Protein AF-A0A165LJZ3-F1 (afdb_monomer)

pLDDT: mean 73.27, std 17.87, range [35.22, 97.38]

Secondary structure (DSSP, 8-state):
------HHHHHHHHHHHHHHHHHHHHHHHHHHHHS-HHHHHHTHHHHHHHHHHHHHHHHHHHHHHHHHHHHHHHHHHHHHHHHHHHHHHHHHS--HHHHHHHHHHHTTT-HHHHHH-HHHHHHHHHHTTTTTTT---HHHHHHHHHS-HHHHHHHHHHHHHHHHHHHHHHHHHHHHHHHHHHHHHHHTTHHHH---TT--S---HHHHHHHHHHHHHHHHHHHHHHHHHGGGS-SS------HHHHHHHHHH-SPPGGGG--------------

Structure (mmCIF, N/CA/C/O backbone):
data_AF-A0A165LJZ3-F1
#
_entry.id   AF-A0A165LJZ3-F1
#
loop_
_atom_site.group_PDB
_atom_site.id
_atom_site.type_symbol
_atom_site.label_atom_id
_atom_site.label_alt_id
_atom_site.label_comp_id
_atom_site.label_asym_id
_atom_site.label_entity_id
_atom_site.label_seq_id
_atom_site.pdbx_PDB_ins_code
_atom_site.Cartn_x
_atom_site.Cartn_y
_atom_site.Cartn_z
_atom_site.occupancy
_atom_site.B_iso_or_equiv
_atom_site.auth_seq_id
_atom_site.auth_comp_id
_atom_site.auth_asym_id
_atom_site.auth_atom_id
_atom_site.pdbx_PDB_model_num
ATOM 1 N N . MET A 1 1 ? -6.919 -24.201 -13.458 1.00 36.19 1 MET A N 1
ATOM 2 C CA . MET A 1 1 ? -6.610 -23.280 -12.343 1.00 36.19 1 MET A CA 1
ATOM 3 C C . MET A 1 1 ? -5.266 -22.639 -12.636 1.00 36.19 1 MET A C 1
ATOM 5 O O . MET A 1 1 ? -4.329 -23.409 -12.789 1.00 36.19 1 MET A O 1
ATOM 9 N N . PRO A 1 2 ? -5.147 -21.312 -12.815 1.00 46.00 2 PRO A N 1
ATOM 10 C CA . PRO A 1 2 ? -3.872 -20.714 -13.187 1.00 46.00 2 PRO A CA 1
ATOM 11 C C . PRO A 1 2 ? -3.095 -20.252 -11.946 1.00 46.00 2 PRO A C 1
ATOM 13 O O . PRO A 1 2 ? -3.488 -19.310 -11.265 1.00 46.00 2 PRO A O 1
ATOM 16 N N . ASP A 1 3 ? -2.021 -20.991 -11.680 1.00 42.66 3 ASP A N 1
ATOM 17 C CA . ASP A 1 3 ? -0.740 -20.667 -11.044 1.00 42.66 3 ASP A CA 1
ATOM 18 C C . ASP A 1 3 ? -0.685 -19.557 -9.981 1.00 42.66 3 ASP A C 1
ATOM 20 O O . ASP A 1 3 ? -0.666 -18.361 -10.271 1.00 42.66 3 ASP A O 1
ATOM 24 N N . GLY A 1 4 ? -0.490 -19.988 -8.730 1.00 43.09 4 GLY A N 1
ATOM 25 C CA . GLY A 1 4 ? -0.249 -19.176 -7.533 1.00 43.09 4 GLY A CA 1
ATOM 26 C C . GLY A 1 4 ? 1.084 -18.418 -7.494 1.00 43.09 4 GLY A C 1
ATOM 27 O O . GLY A 1 4 ? 1.709 -18.337 -6.437 1.00 43.09 4 GLY A O 1
ATOM 28 N N . ARG A 1 5 ? 1.527 -17.818 -8.606 1.00 50.66 5 ARG A N 1
ATOM 29 C CA . ARG A 1 5 ? 2.537 -16.753 -8.544 1.00 50.66 5 ARG A CA 1
ATOM 30 C C . ARG A 1 5 ? 1.856 -15.541 -7.926 1.00 50.66 5 ARG A C 1
ATOM 32 O O . ARG A 1 5 ? 0.835 -15.078 -8.437 1.00 50.66 5 ARG A O 1
ATOM 39 N N . SER A 1 6 ? 2.368 -15.072 -6.790 1.00 58.34 6 SER A N 1
ATOM 40 C CA . SER A 1 6 ? 1.755 -13.964 -6.061 1.00 58.34 6 SER A CA 1
ATOM 41 C C . SER A 1 6 ? 1.510 -12.780 -7.009 1.00 58.34 6 SER A C 1
ATOM 43 O O . SER A 1 6 ? 2.300 -12.496 -7.909 1.00 58.34 6 SER A O 1
ATOM 45 N N . ILE A 1 7 ? 0.382 -12.091 -6.833 1.00 60.28 7 ILE A N 1
ATOM 46 C CA . ILE A 1 7 ? 0.029 -10.885 -7.604 1.00 60.28 7 ILE A CA 1
ATOM 47 C C . ILE A 1 7 ? 1.142 -9.822 -7.505 1.00 60.28 7 ILE A C 1
ATOM 49 O O . ILE A 1 7 ? 1.362 -9.068 -8.449 1.00 60.28 7 ILE A O 1
ATOM 53 N N . GLU A 1 8 ? 1.895 -9.824 -6.405 1.00 58.62 8 GLU A N 1
ATOM 54 C CA . GLU A 1 8 ? 3.103 -9.017 -6.209 1.00 58.62 8 GLU A CA 1
ATOM 55 C C . GLU A 1 8 ? 4.202 -9.364 -7.228 1.00 58.62 8 GLU A C 1
ATOM 57 O O . GLU A 1 8 ? 4.776 -8.471 -7.849 1.00 58.62 8 GLU A O 1
ATOM 62 N N . GLY A 1 9 ? 4.376 -10.651 -7.535 1.00 74.00 9 GLY A N 1
ATOM 63 C CA . GLY A 1 9 ? 5.249 -11.120 -8.607 1.00 74.00 9 GLY A CA 1
ATOM 64 C C . GLY A 1 9 ? 4.804 -10.692 -10.009 1.00 74.00 9 GLY A C 1
ATOM 65 O O . GLY A 1 9 ? 5.656 -10.524 -10.878 1.00 74.00 9 GLY A O 1
ATOM 66 N N . ARG A 1 10 ? 3.505 -10.459 -10.263 1.00 78.62 10 ARG A N 1
ATOM 67 C CA . ARG A 1 10 ? 3.029 -10.005 -11.588 1.00 78.62 10 ARG A CA 1
ATOM 68 C C . ARG A 1 10 ? 3.458 -8.574 -11.892 1.00 78.62 10 ARG A C 1
ATOM 70 O O . ARG A 1 10 ? 3.940 -8.329 -12.993 1.00 78.62 10 ARG A O 1
ATOM 77 N N . LEU A 1 11 ? 3.318 -7.653 -10.936 1.00 84.12 11 LEU A N 1
ATOM 78 C CA . LEU A 1 11 ? 3.779 -6.273 -11.121 1.00 84.12 11 LEU A CA 1
ATOM 79 C C . LEU A 1 11 ? 5.302 -6.231 -11.283 1.00 84.12 11 LEU A C 1
ATOM 81 O O . LEU A 1 11 ? 5.788 -5.598 -12.217 1.00 84.12 11 LEU A O 1
ATOM 85 N N . GLN A 1 12 ? 6.031 -6.969 -10.440 1.00 83.88 12 GLN A N 1
ATOM 86 C CA . GLN A 1 12 ? 7.486 -7.065 -10.539 1.00 83.88 12 GLN A CA 1
ATOM 87 C C . GLN A 1 12 ? 7.926 -7.612 -11.906 1.00 83.88 12 GLN A C 1
ATOM 89 O O . GLN A 1 12 ? 8.759 -7.014 -12.577 1.00 83.88 12 GLN A O 1
ATOM 94 N N . THR A 1 13 ? 7.272 -8.673 -12.390 1.00 89.00 13 THR A N 1
ATOM 95 C CA . THR A 1 13 ? 7.548 -9.250 -13.716 1.00 89.00 13 THR A CA 1
ATOM 96 C C . THR A 1 13 ? 7.333 -8.234 -14.842 1.00 89.00 13 THR A C 1
ATOM 98 O O . THR A 1 13 ? 8.090 -8.213 -1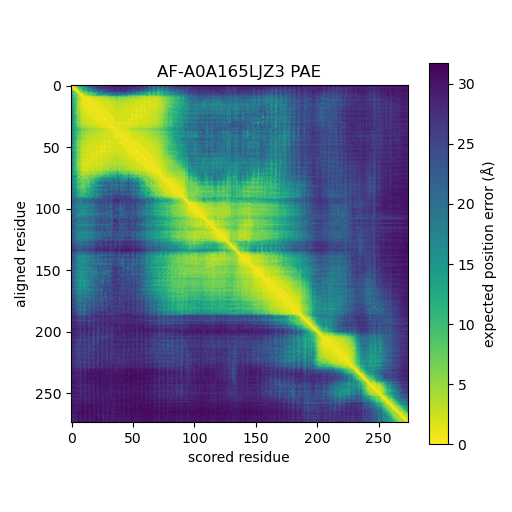5.814 1.00 89.00 13 THR A O 1
ATOM 101 N N . VAL A 1 14 ? 6.295 -7.395 -14.756 1.00 89.50 14 VAL A N 1
ATOM 102 C CA . VAL A 1 14 ? 6.047 -6.353 -15.764 1.00 89.50 14 VAL A CA 1
ATOM 103 C C . VAL A 1 14 ? 7.116 -5.261 -15.693 1.00 89.50 14 VAL A C 1
ATOM 105 O O . VAL A 1 14 ? 7.623 -4.861 -16.740 1.00 89.50 14 VAL A O 1
ATOM 108 N N . LEU A 1 15 ? 7.514 -4.830 -14.493 1.00 87.38 15 LEU A N 1
ATOM 109 C CA . LEU A 1 15 ? 8.589 -3.850 -14.305 1.00 87.38 15 LEU A CA 1
ATOM 110 C C . LEU A 1 15 ? 9.930 -4.354 -14.858 1.00 87.38 15 LEU A C 1
ATOM 112 O O . LEU A 1 15 ? 10.594 -3.623 -15.592 1.00 87.38 15 LEU A O 1
ATOM 116 N N . ASP A 1 16 ? 10.280 -5.619 -14.623 1.00 89.25 16 ASP A N 1
ATOM 117 C CA . ASP A 1 16 ? 11.494 -6.226 -15.181 1.00 89.25 16 ASP A CA 1
ATOM 118 C C . ASP A 1 16 ? 11.455 -6.258 -16.718 1.00 89.25 16 ASP A C 1
ATOM 120 O O . ASP A 1 16 ? 12.454 -5.999 -17.396 1.00 89.25 16 ASP A O 1
ATOM 124 N N . ARG A 1 17 ? 10.285 -6.546 -17.305 1.00 92.31 17 ARG A N 1
ATOM 125 C CA . ARG A 1 17 ? 10.097 -6.512 -18.766 1.00 92.31 17 ARG A CA 1
ATOM 126 C C . ARG A 1 17 ? 10.220 -5.094 -19.328 1.00 92.31 17 ARG A C 1
ATOM 128 O O . ARG A 1 17 ? 10.756 -4.948 -20.428 1.00 92.31 17 ARG A O 1
ATOM 135 N N . VAL A 1 18 ? 9.759 -4.077 -18.594 1.00 91.06 18 VAL A N 1
ATOM 136 C CA . VAL A 1 18 ? 9.951 -2.658 -18.937 1.00 91.06 18 VAL A CA 1
ATOM 137 C C . VAL A 1 18 ? 11.428 -2.297 -18.911 1.00 91.06 18 VAL A C 1
ATOM 139 O O . VAL A 1 18 ? 11.922 -1.770 -19.905 1.00 91.06 18 VAL A O 1
ATOM 142 N N . ALA A 1 19 ? 12.143 -2.638 -17.838 1.00 91.25 19 ALA A N 1
ATOM 143 C CA . ALA A 1 19 ? 13.571 -2.359 -17.712 1.00 91.25 19 ALA A CA 1
ATOM 144 C C . ALA A 1 19 ? 14.366 -2.946 -18.890 1.00 91.25 19 ALA A C 1
ATOM 146 O O . ALA A 1 19 ? 15.120 -2.230 -19.547 1.00 91.25 19 ALA A O 1
ATOM 147 N N . ARG A 1 20 ? 14.110 -4.214 -19.241 1.00 93.12 20 ARG A N 1
ATOM 148 C CA . ARG A 1 20 ? 14.740 -4.860 -20.406 1.00 93.12 20 ARG A CA 1
ATOM 149 C C . ARG A 1 20 ? 14.389 -4.179 -21.728 1.00 93.12 20 ARG A C 1
ATOM 151 O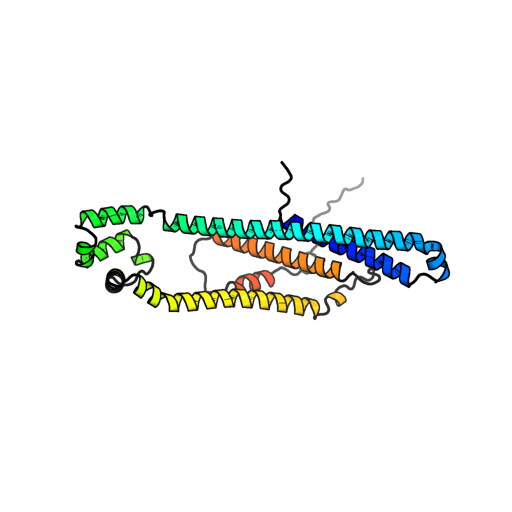 O . ARG A 1 20 ? 15.248 -4.038 -22.586 1.00 93.12 20 ARG A O 1
ATOM 158 N N . ALA A 1 21 ? 13.140 -3.753 -21.916 1.00 91.44 21 ALA A N 1
ATOM 159 C CA . ALA A 1 21 ? 12.740 -3.062 -23.143 1.00 91.44 21 ALA A CA 1
ATOM 160 C C . ALA A 1 21 ? 13.407 -1.681 -23.280 1.00 91.44 21 ALA A C 1
ATOM 162 O O . ALA A 1 21 ? 13.767 -1.287 -24.390 1.00 91.44 21 ALA A O 1
ATOM 163 N N . VAL A 1 22 ? 13.597 -0.962 -22.166 1.00 92.56 22 VAL A N 1
ATOM 164 C CA . VAL A 1 22 ? 14.359 0.297 -22.129 1.00 92.56 22 VAL A CA 1
ATOM 165 C C . VAL A 1 22 ? 15.812 0.058 -22.514 1.00 92.56 22 VAL A C 1
ATOM 167 O O . VAL A 1 22 ? 16.324 0.784 -23.364 1.00 92.56 22 VAL A O 1
ATOM 170 N N . ASP A 1 23 ? 16.445 -0.972 -21.957 1.00 92.69 23 ASP A N 1
ATOM 171 C CA . ASP A 1 23 ? 17.835 -1.308 -22.269 1.00 92.69 23 ASP A CA 1
ATOM 172 C C . ASP A 1 23 ? 18.013 -1.726 -23.743 1.00 92.69 23 ASP A C 1
ATOM 174 O O . ASP A 1 23 ? 18.835 -1.160 -24.467 1.00 92.69 23 ASP A O 1
ATOM 178 N N . ASP A 1 24 ? 17.140 -2.604 -24.252 1.00 92.38 24 ASP A N 1
ATOM 179 C CA . ASP A 1 24 ? 17.116 -3.021 -25.662 1.00 92.38 24 ASP A CA 1
ATOM 180 C C . ASP A 1 24 ? 16.963 -1.819 -26.621 1.00 92.38 24 ASP A C 1
ATOM 182 O O . ASP A 1 24 ? 17.613 -1.736 -27.678 1.00 92.38 24 ASP A O 1
ATOM 186 N N . CYS A 1 25 ? 16.084 -0.876 -26.268 1.00 93.69 25 CYS A N 1
ATOM 187 C CA . CYS A 1 25 ? 15.859 0.348 -27.030 1.00 93.69 25 CYS A CA 1
ATOM 188 C C . CYS A 1 25 ? 17.070 1.286 -26.948 1.00 93.69 25 CYS A C 1
ATOM 190 O O . CYS A 1 25 ? 17.504 1.815 -27.975 1.00 93.69 25 CYS A O 1
ATOM 192 N N . GLY A 1 26 ? 17.648 1.459 -25.757 1.00 88.69 26 GLY A N 1
ATOM 193 C CA . GLY A 1 26 ? 18.845 2.263 -25.520 1.00 88.69 26 GLY A CA 1
ATOM 194 C C . GLY A 1 26 ? 20.044 1.757 -26.319 1.00 88.69 26 GLY A C 1
ATOM 195 O O . GLY A 1 26 ? 20.697 2.539 -27.013 1.00 88.69 26 GLY A O 1
ATOM 196 N N . ASN A 1 27 ? 20.274 0.443 -26.328 1.00 94.75 27 ASN A N 1
ATOM 197 C CA . ASN A 1 27 ? 21.309 -0.191 -27.142 1.00 94.75 27 ASN A CA 1
ATOM 198 C C . ASN A 1 27 ? 21.080 0.053 -28.646 1.00 94.75 27 ASN A C 1
ATOM 200 O O . ASN A 1 27 ? 21.997 0.450 -29.371 1.00 94.75 27 ASN A O 1
ATOM 204 N N . SER A 1 28 ? 19.835 -0.098 -29.112 1.00 93.19 28 SER A N 1
ATOM 205 C CA . SER A 1 28 ? 19.469 0.169 -30.512 1.00 93.19 28 SER A CA 1
ATOM 206 C C . SER A 1 28 ? 19.722 1.633 -30.896 1.00 93.19 28 SER A C 1
ATOM 208 O O . SER A 1 28 ? 20.2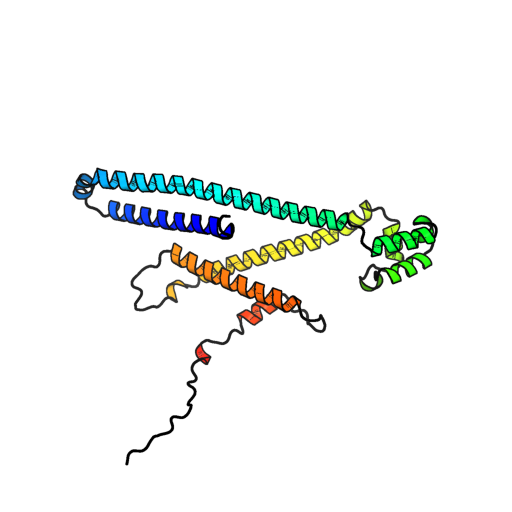96 1.906 -31.952 1.00 93.19 28 SER A O 1
ATOM 210 N N . LEU A 1 29 ? 19.369 2.577 -30.017 1.00 91.94 29 LEU A N 1
ATOM 211 C CA . LEU A 1 29 ? 19.579 4.010 -30.222 1.00 91.94 29 LEU A CA 1
ATOM 212 C C . LEU A 1 29 ? 21.067 4.382 -30.217 1.00 91.94 29 LEU A C 1
ATOM 214 O O . LEU A 1 29 ? 21.515 5.135 -31.083 1.00 91.94 29 LEU A O 1
ATOM 218 N N . ASN A 1 30 ? 21.846 3.831 -29.284 1.00 90.56 30 ASN A N 1
ATOM 219 C CA . ASN A 1 30 ? 23.290 4.038 -29.216 1.00 90.56 30 ASN A CA 1
ATOM 220 C C . ASN A 1 30 ? 23.979 3.511 -30.483 1.00 90.56 30 ASN A C 1
ATOM 222 O O . ASN A 1 30 ? 24.787 4.212 -31.100 1.00 90.56 30 ASN A O 1
ATOM 226 N N . LYS A 1 31 ? 23.608 2.303 -30.934 1.00 96.31 31 LYS A N 1
ATOM 227 C CA . LYS A 1 31 ? 24.138 1.736 -32.176 1.00 96.31 31 LYS A CA 1
ATOM 228 C C . LYS A 1 31 ? 23.757 2.583 -33.384 1.00 96.31 31 LYS A C 1
ATOM 230 O O . LYS A 1 31 ? 24.631 2.863 -34.206 1.00 96.31 31 LYS A O 1
ATOM 235 N N . TYR A 1 32 ? 22.501 3.018 -33.483 1.00 93.44 32 TYR A N 1
ATOM 236 C CA . TYR A 1 32 ? 22.069 3.925 -34.540 1.00 93.44 32 TYR A CA 1
ATOM 237 C C . TYR A 1 32 ? 22.914 5.198 -34.515 1.00 93.44 32 TYR A C 1
ATOM 239 O O . TYR A 1 32 ? 23.569 5.501 -35.505 1.00 93.44 32 TYR A O 1
ATOM 247 N N . ARG A 1 33 ? 23.016 5.898 -33.378 1.00 92.56 33 ARG A N 1
ATOM 248 C CA . ARG A 1 33 ? 23.770 7.156 -33.247 1.00 92.56 33 ARG A CA 1
ATOM 249 C C . ARG A 1 33 ? 25.213 7.029 -33.743 1.00 92.56 33 ARG A C 1
ATOM 251 O O . ARG A 1 33 ? 25.620 7.846 -34.569 1.00 92.56 33 ARG A O 1
ATOM 258 N N . ASN A 1 34 ? 25.914 5.972 -33.336 1.00 92.62 34 ASN A N 1
ATOM 259 C CA . ASN A 1 34 ? 27.326 5.736 -33.660 1.00 92.62 34 ASN A CA 1
ATOM 260 C C . ASN A 1 34 ? 27.568 5.140 -35.062 1.00 92.62 34 ASN A C 1
ATOM 262 O O . ASN A 1 34 ? 28.712 4.943 -35.461 1.00 92.62 34 ASN A O 1
ATOM 266 N N . THR A 1 35 ? 26.515 4.837 -35.826 1.00 93.50 35 THR A N 1
ATOM 267 C CA . THR A 1 35 ? 26.642 4.316 -37.196 1.00 93.50 35 THR A CA 1
ATOM 268 C C . THR A 1 35 ? 26.854 5.458 -38.203 1.00 93.50 35 THR A C 1
ATOM 270 O O . THR A 1 35 ? 26.207 6.505 -38.120 1.00 93.50 35 THR A O 1
ATOM 273 N N . GLY A 1 36 ? 27.755 5.266 -39.173 1.00 93.94 36 GLY A N 1
ATOM 274 C CA . GLY A 1 36 ? 28.033 6.249 -40.228 1.00 93.94 36 GLY A CA 1
ATOM 275 C C . GLY A 1 36 ? 26.827 6.519 -41.139 1.00 93.94 36 GLY A C 1
ATOM 276 O O . GLY A 1 36 ? 25.981 5.648 -41.337 1.00 93.94 36 GLY A O 1
ATOM 277 N N . GLY A 1 37 ? 26.752 7.726 -41.711 1.00 94.75 37 GLY A N 1
ATOM 278 C CA . GLY A 1 37 ? 25.584 8.202 -42.471 1.00 94.75 37 GLY A CA 1
ATOM 279 C C . GLY A 1 37 ? 25.177 7.311 -43.650 1.00 94.75 37 GLY A C 1
ATOM 280 O O . GLY A 1 37 ? 24.002 6.992 -43.791 1.00 94.75 37 GLY A O 1
ATOM 281 N N . LEU A 1 38 ? 26.139 6.829 -44.445 1.00 93.94 38 LEU A N 1
ATOM 282 C CA . LEU A 1 38 ? 25.854 5.934 -45.575 1.00 93.94 38 LEU A CA 1
ATOM 283 C C . LEU A 1 38 ? 25.256 4.596 -45.119 1.00 93.94 38 LEU A C 1
ATOM 285 O O . LEU A 1 38 ? 24.294 4.115 -45.707 1.00 93.94 38 LEU A O 1
ATOM 289 N N . VAL A 1 39 ? 25.771 4.020 -44.029 1.00 94.62 39 VAL A N 1
ATOM 290 C CA . VAL A 1 39 ? 25.244 2.762 -43.476 1.00 94.62 39 VAL A CA 1
ATOM 291 C C . VAL A 1 39 ? 23.836 2.962 -42.910 1.00 94.62 39 VAL A C 1
ATOM 293 O O . VAL A 1 39 ? 22.990 2.089 -43.076 1.00 94.62 39 VAL A O 1
ATOM 296 N N . LYS A 1 40 ? 23.556 4.115 -42.284 1.00 95.81 40 LYS A N 1
ATOM 297 C CA . LYS A 1 40 ? 22.194 4.481 -41.859 1.00 95.81 40 LYS A CA 1
ATOM 298 C C . LYS A 1 40 ? 21.238 4.580 -43.043 1.00 95.81 40 LYS A C 1
ATOM 300 O O . LYS A 1 40 ? 20.131 4.074 -42.941 1.00 95.81 40 LYS A O 1
ATOM 305 N N . PHE A 1 41 ? 21.670 5.203 -44.140 1.00 95.69 41 PHE A N 1
ATOM 306 C CA . PHE A 1 41 ? 20.857 5.359 -45.344 1.00 95.69 41 PHE A CA 1
ATOM 307 C C . PHE A 1 41 ? 20.510 4.008 -45.975 1.00 95.69 41 PHE A C 1
ATOM 309 O O . PHE A 1 41 ? 19.339 3.730 -46.202 1.00 95.69 41 PHE A O 1
ATOM 316 N N . PHE A 1 42 ? 21.502 3.136 -46.183 1.00 97.38 42 PHE A N 1
ATOM 317 C CA . PHE A 1 42 ? 21.257 1.811 -46.764 1.00 97.38 42 PHE A CA 1
ATOM 318 C C . PHE A 1 42 ? 20.434 0.887 -45.858 1.00 97.38 42 PHE A C 1
ATOM 320 O O . PHE A 1 42 ? 19.771 -0.011 -46.363 1.00 97.38 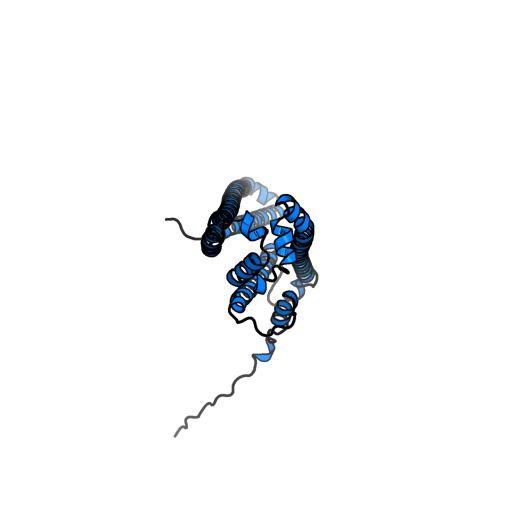42 PHE A O 1
ATOM 327 N N . LYS A 1 43 ? 20.468 1.097 -44.536 1.00 96.19 43 LYS A N 1
ATOM 328 C CA . LYS A 1 43 ? 19.701 0.319 -43.548 1.00 96.19 43 LYS A CA 1
ATOM 329 C C . LYS A 1 43 ? 18.503 1.074 -42.973 1.00 96.19 43 LYS A C 1
ATOM 331 O O . LYS A 1 43 ? 18.052 0.751 -41.879 1.00 96.19 43 LYS A O 1
ATOM 336 N N . SER A 1 44 ? 18.016 2.111 -43.650 1.00 92.94 44 SER A N 1
ATOM 337 C CA . SER A 1 44 ? 16.964 2.981 -43.111 1.00 92.94 44 SER A CA 1
ATOM 338 C C . SER A 1 44 ? 15.687 2.205 -42.776 1.00 92.94 44 SER A C 1
ATOM 340 O O . SER A 1 44 ? 15.159 2.387 -41.682 1.00 92.94 44 SER A O 1
ATOM 342 N N . GLY A 1 45 ? 15.271 1.280 -43.649 1.00 94.38 45 GLY A N 1
ATOM 343 C CA . GLY A 1 45 ? 14.132 0.387 -43.408 1.00 94.38 45 GLY A CA 1
ATOM 344 C C . GLY A 1 45 ? 14.325 -0.511 -42.182 1.00 94.38 45 GLY A C 1
ATOM 345 O O . GLY A 1 45 ? 13.469 -0.536 -41.304 1.00 94.38 45 GLY A O 1
ATOM 346 N N . ASP A 1 46 ? 15.493 -1.152 -42.042 1.00 95.56 46 ASP A N 1
ATOM 347 C CA . ASP A 1 46 ? 15.801 -1.988 -40.868 1.00 95.56 46 ASP A CA 1
ATOM 348 C C . ASP A 1 46 ? 15.712 -1.188 -39.554 1.00 95.56 46 ASP A C 1
ATOM 350 O O . ASP A 1 46 ? 15.266 -1.698 -38.522 1.00 95.56 46 ASP A O 1
ATOM 354 N N . TRP A 1 47 ? 16.164 0.072 -39.569 1.00 95.50 47 TRP A N 1
ATOM 355 C CA . TRP A 1 47 ? 16.091 0.957 -38.406 1.00 95.50 47 TRP A CA 1
ATOM 356 C C . TRP A 1 47 ? 14.659 1.390 -38.098 1.00 95.50 47 TRP A C 1
ATOM 358 O O . TRP A 1 47 ? 14.272 1.385 -36.927 1.00 95.50 47 TRP A O 1
ATOM 368 N N . GLU A 1 48 ? 13.879 1.738 -39.122 1.00 94.06 48 GLU A N 1
ATOM 369 C CA . GLU A 1 48 ? 12.460 2.076 -38.992 1.00 94.06 48 GLU A CA 1
ATOM 370 C C . GLU A 1 48 ? 11.672 0.916 -38.375 1.00 94.06 48 GLU A C 1
ATOM 372 O O . GLU A 1 48 ? 10.976 1.109 -37.372 1.00 94.06 48 GLU A O 1
ATOM 377 N N . ASP A 1 49 ? 11.862 -0.301 -38.885 1.00 96.75 49 ASP A N 1
ATOM 378 C CA . ASP A 1 49 ? 11.240 -1.511 -38.347 1.00 96.75 49 ASP A CA 1
ATOM 379 C C . ASP A 1 49 ? 11.649 -1.748 -36.891 1.00 96.75 49 ASP A C 1
ATOM 381 O O . ASP A 1 49 ? 10.812 -2.059 -36.034 1.00 96.75 49 ASP A O 1
ATOM 385 N N . LYS A 1 50 ? 12.934 -1.550 -36.567 1.00 96.75 50 LYS A N 1
ATOM 386 C CA . LYS A 1 50 ? 13.440 -1.749 -35.206 1.00 96.75 50 LYS A CA 1
ATOM 387 C C . LYS A 1 50 ? 12.828 -0.761 -34.214 1.00 96.75 50 LYS A C 1
ATOM 389 O O . LYS A 1 50 ? 12.391 -1.179 -33.139 1.00 96.75 50 LYS A O 1
ATOM 394 N N . PHE A 1 51 ? 12.777 0.528 -34.550 1.00 94.25 51 PHE A N 1
ATOM 395 C CA . PHE A 1 51 ? 12.197 1.547 -33.671 1.00 94.25 51 PHE A CA 1
ATOM 396 C C . PHE A 1 51 ? 10.675 1.433 -33.576 1.00 94.25 51 PHE A C 1
ATOM 398 O O . PHE A 1 51 ? 10.126 1.563 -32.480 1.00 94.25 51 PHE A O 1
ATOM 405 N N . THR A 1 52 ? 9.999 1.086 -34.671 1.00 96.06 52 THR A N 1
ATOM 406 C CA . THR A 1 52 ? 8.564 0.773 -34.662 1.00 96.06 52 THR A CA 1
ATOM 407 C C . THR A 1 52 ? 8.272 -0.435 -33.768 1.00 96.06 52 THR A C 1
ATOM 409 O O . THR A 1 52 ? 7.304 -0.429 -33.004 1.00 96.06 52 THR A O 1
ATOM 412 N N . GLY A 1 53 ? 9.135 -1.455 -33.795 1.00 94.75 53 GLY A N 1
ATOM 413 C CA . GLY A 1 53 ? 9.066 -2.604 -32.894 1.00 94.75 53 GLY A CA 1
ATOM 414 C C . GLY A 1 53 ? 9.203 -2.215 -31.419 1.00 94.75 53 GLY A C 1
ATOM 415 O O . GLY A 1 53 ? 8.409 -2.666 -30.591 1.00 94.75 53 GLY A O 1
ATOM 416 N N . HIS A 1 54 ? 10.156 -1.336 -31.088 1.00 94.56 54 HIS A N 1
ATOM 417 C CA . HIS A 1 54 ? 10.305 -0.800 -29.728 1.00 94.56 54 HIS A CA 1
ATOM 418 C C . HIS A 1 54 ? 9.074 -0.006 -29.284 1.00 94.56 54 HIS A C 1
ATOM 420 O O . HIS A 1 54 ? 8.574 -0.237 -28.185 1.00 94.56 54 HIS A O 1
ATOM 426 N N . ALA A 1 55 ? 8.530 0.863 -30.142 1.00 93.81 55 ALA A N 1
ATOM 427 C CA . ALA A 1 55 ? 7.325 1.638 -29.842 1.00 93.81 55 ALA A CA 1
ATOM 428 C C . ALA A 1 55 ? 6.120 0.733 -29.529 1.00 93.81 55 ALA A C 1
ATOM 430 O O . ALA A 1 55 ? 5.507 0.864 -28.468 1.00 93.81 55 ALA A O 1
ATOM 431 N N . LYS A 1 56 ? 5.847 -0.261 -30.388 1.00 95.56 56 LYS A N 1
ATOM 432 C CA . LYS A 1 56 ? 4.779 -1.254 -30.164 1.00 95.56 56 LYS A CA 1
ATOM 433 C C . LYS A 1 56 ? 4.984 -2.036 -28.865 1.00 95.56 56 LYS A C 1
ATOM 435 O O . LYS A 1 56 ? 4.028 -2.279 -28.129 1.00 95.56 56 LYS A O 1
ATOM 440 N N . ARG A 1 57 ? 6.229 -2.417 -28.556 1.00 94.75 57 ARG A N 1
ATOM 441 C CA . ARG A 1 57 ? 6.566 -3.131 -27.316 1.00 94.75 57 ARG A CA 1
ATOM 442 C C . ARG A 1 57 ? 6.304 -2.270 -26.080 1.00 94.75 57 ARG A C 1
ATOM 444 O O . ARG A 1 57 ? 5.763 -2.786 -25.105 1.00 94.75 57 ARG A O 1
ATOM 451 N N . PHE A 1 58 ? 6.640 -0.981 -26.113 1.00 92.94 58 PHE A N 1
ATOM 452 C CA . PHE A 1 58 ? 6.339 -0.073 -25.006 1.00 92.94 58 PHE A CA 1
ATOM 453 C C . PHE A 1 58 ? 4.841 0.135 -24.804 1.00 92.94 58 PHE A C 1
ATOM 455 O O . PHE A 1 58 ? 4.400 0.157 -23.658 1.00 92.94 58 PHE A O 1
ATOM 462 N N . ASP A 1 59 ? 4.048 0.244 -25.869 1.00 89.94 59 ASP A N 1
ATOM 463 C CA . ASP A 1 59 ? 2.595 0.379 -25.728 1.00 89.94 59 ASP A CA 1
ATOM 464 C C . ASP A 1 59 ? 1.952 -0.874 -25.120 1.00 89.94 59 ASP A C 1
ATOM 466 O O . ASP A 1 59 ? 1.123 -0.752 -24.217 1.00 89.94 59 ASP A O 1
ATOM 470 N N . GLY A 1 60 ? 2.414 -2.069 -25.505 1.00 92.19 60 GLY A N 1
ATOM 471 C CA . GLY A 1 60 ? 2.013 -3.314 -24.843 1.00 92.19 60 GLY A CA 1
ATOM 472 C C . GLY A 1 60 ? 2.382 -3.336 -23.355 1.00 92.19 60 GLY A C 1
ATOM 473 O O . GLY A 1 60 ? 1.550 -3.649 -22.509 1.00 92.19 60 GLY A O 1
ATOM 474 N N . LEU A 1 61 ? 3.605 -2.924 -23.007 1.00 92.25 61 LEU A N 1
ATOM 475 C CA . LEU A 1 61 ? 4.056 -2.887 -21.611 1.00 92.25 61 LEU A CA 1
ATOM 476 C C . LEU A 1 61 ? 3.321 -1.844 -20.759 1.00 92.25 61 LEU A C 1
ATOM 478 O O . LEU A 1 61 ? 3.083 -2.088 -19.578 1.00 92.25 61 LEU A O 1
ATOM 482 N N . LYS A 1 62 ? 2.928 -0.699 -21.334 1.00 89.44 62 LYS A N 1
ATOM 483 C CA . LYS A 1 62 ? 2.068 0.281 -20.647 1.00 89.44 62 LYS A CA 1
ATOM 484 C C . LYS A 1 62 ? 0.720 -0.334 -20.285 1.00 89.44 62 LYS A C 1
ATOM 486 O O . LYS A 1 62 ? 0.218 -0.068 -19.194 1.00 89.44 62 LYS A O 1
ATOM 491 N N . GLN A 1 63 ? 0.141 -1.131 -21.183 1.00 90.69 63 GLN A N 1
ATOM 492 C CA . GLN A 1 63 ? -1.121 -1.816 -20.921 1.00 90.69 63 GLN A CA 1
ATOM 493 C C . GLN A 1 63 ? -0.953 -2.880 -19.830 1.00 90.69 63 GLN A C 1
ATOM 495 O O . GLN A 1 63 ? -1.663 -2.825 -18.828 1.00 90.69 63 GLN A O 1
ATOM 500 N N . ASP A 1 64 ? 0.059 -3.745 -19.950 1.00 86.25 64 ASP A N 1
ATOM 501 C CA . ASP A 1 64 ? 0.385 -4.760 -18.936 1.00 86.25 64 ASP A CA 1
ATOM 502 C C . ASP A 1 64 ? 0.593 -4.132 -17.542 1.00 86.25 64 ASP A C 1
ATOM 504 O O . ASP A 1 64 ? 0.172 -4.686 -16.523 1.00 86.25 64 ASP A O 1
ATOM 508 N N . LEU A 1 65 ? 1.233 -2.956 -17.485 1.00 86.56 65 LEU A N 1
ATOM 509 C CA . LEU A 1 65 ? 1.484 -2.232 -16.240 1.00 86.56 65 LEU A CA 1
ATOM 510 C C . LEU A 1 65 ? 0.194 -1.673 -15.629 1.00 86.56 65 LEU A C 1
ATOM 512 O O . LEU A 1 65 ? -0.012 -1.805 -14.422 1.00 86.56 65 LEU A O 1
ATOM 516 N N . ARG A 1 66 ? -0.686 -1.076 -16.445 1.00 83.31 66 ARG A N 1
ATOM 517 C CA . ARG A 1 66 ? -2.002 -0.594 -15.990 1.00 83.31 66 ARG A CA 1
ATOM 518 C C . ARG A 1 66 ? -2.833 -1.732 -15.410 1.00 83.31 66 ARG A C 1
ATOM 520 O O . ARG A 1 66 ? -3.383 -1.580 -14.320 1.00 83.31 66 ARG A O 1
ATOM 527 N N . ASP A 1 67 ? -2.857 -2.873 -16.089 1.00 84.25 67 ASP A N 1
ATOM 528 C CA . ASP A 1 67 ? -3.611 -4.046 -15.654 1.00 84.25 67 ASP A CA 1
ATOM 529 C C . ASP A 1 67 ? -3.053 -4.606 -14.336 1.00 84.25 67 ASP A C 1
ATOM 531 O O . ASP A 1 67 ? -3.804 -4.894 -13.401 1.00 84.25 67 ASP A O 1
ATOM 535 N N . ALA A 1 68 ? -1.724 -4.702 -14.209 1.00 84.44 68 ALA A N 1
ATOM 536 C CA . ALA A 1 68 ? -1.078 -5.158 -12.980 1.00 84.44 68 ALA A CA 1
ATOM 537 C C . ALA A 1 68 ? -1.369 -4.235 -11.781 1.00 84.44 68 ALA A C 1
ATOM 539 O O . ALA A 1 68 ? -1.642 -4.721 -10.678 1.00 84.44 68 ALA A O 1
ATOM 540 N N . ILE A 1 69 ? -1.349 -2.913 -11.988 1.00 81.69 69 ILE A N 1
ATOM 541 C CA . ILE A 1 69 ? -1.683 -1.927 -10.952 1.00 81.69 69 ILE A CA 1
ATOM 542 C C . ILE A 1 69 ? -3.159 -2.033 -10.559 1.00 81.69 69 ILE A C 1
ATOM 544 O O . ILE A 1 69 ? -3.459 -2.075 -9.367 1.00 81.69 69 ILE A O 1
ATOM 548 N N . ALA A 1 70 ? -4.074 -2.130 -11.528 1.00 80.75 70 ALA A N 1
ATOM 549 C CA . ALA A 1 70 ? -5.508 -2.247 -11.262 1.00 80.75 70 ALA A CA 1
ATOM 550 C C . ALA A 1 70 ? -5.826 -3.466 -10.380 1.00 80.75 70 ALA A C 1
ATOM 552 O O . ALA A 1 70 ? -6.540 -3.346 -9.383 1.00 80.75 70 ALA A O 1
ATOM 553 N N . ILE A 1 71 ? -5.221 -4.618 -10.686 1.00 81.75 71 ILE A N 1
ATOM 554 C CA . ILE A 1 71 ? -5.378 -5.847 -9.895 1.00 81.75 71 ILE A CA 1
ATOM 555 C C . ILE A 1 71 ? -4.830 -5.666 -8.471 1.00 81.75 71 ILE A C 1
ATOM 557 O O . ILE A 1 71 ? -5.471 -6.082 -7.503 1.00 81.75 71 ILE A O 1
ATOM 561 N N . ARG A 1 72 ? -3.651 -5.045 -8.313 1.00 77.75 72 ARG A N 1
ATOM 562 C CA . ARG A 1 72 ? -3.062 -4.798 -6.985 1.00 77.75 72 ARG A CA 1
ATOM 563 C C . ARG A 1 72 ? -3.948 -3.878 -6.145 1.00 77.75 72 ARG A C 1
ATOM 565 O O . ARG A 1 72 ? -4.187 -4.182 -4.979 1.00 77.75 72 ARG A O 1
ATOM 572 N N . SER A 1 73 ? -4.455 -2.798 -6.734 1.00 76.62 73 SER A N 1
ATOM 573 C CA . SER A 1 73 ? -5.350 -1.854 -6.060 1.00 76.62 73 SER A CA 1
ATOM 574 C C . SER A 1 73 ? -6.655 -2.517 -5.625 1.00 76.62 73 SER A C 1
ATOM 576 O O . SER A 1 73 ? -7.041 -2.369 -4.467 1.00 76.62 73 SER A O 1
ATOM 578 N N . ALA A 1 74 ? -7.285 -3.314 -6.496 1.00 77.25 74 ALA A N 1
ATOM 579 C CA . ALA A 1 74 ? -8.493 -4.068 -6.155 1.00 77.25 74 ALA A CA 1
ATOM 580 C C . ALA A 1 74 ? -8.265 -4.995 -4.948 1.00 77.25 74 ALA A C 1
ATOM 582 O O . ALA A 1 74 ? -9.050 -5.000 -4.003 1.00 77.25 74 ALA A O 1
ATOM 583 N N . ARG A 1 75 ? -7.127 -5.698 -4.909 1.00 75.06 75 ARG A N 1
ATOM 584 C CA . ARG A 1 75 ? -6.776 -6.571 -3.781 1.00 75.06 75 ARG A CA 1
ATOM 585 C C . ARG A 1 75 ? -6.531 -5.805 -2.480 1.00 75.06 75 ARG A C 1
ATOM 587 O O . ARG A 1 75 ? -6.879 -6.299 -1.409 1.00 75.06 75 ARG A O 1
ATOM 594 N N . THR A 1 76 ? -5.912 -4.627 -2.544 1.00 73.12 76 THR A N 1
ATOM 595 C CA . THR A 1 76 ? -5.740 -3.772 -1.360 1.00 73.12 76 THR A CA 1
ATOM 596 C C . THR A 1 76 ? -7.097 -3.361 -0.800 1.00 73.12 76 THR A C 1
ATOM 598 O O . THR A 1 76 ? -7.296 -3.463 0.408 1.00 73.12 76 THR A O 1
ATOM 601 N N . VAL A 1 77 ? -8.039 -2.979 -1.668 1.00 80.94 77 VAL A N 1
ATOM 602 C CA . VAL A 1 77 ? -9.416 -2.657 -1.268 1.00 80.94 77 VAL A CA 1
ATOM 603 C C . VAL A 1 77 ? -10.094 -3.867 -0.625 1.00 80.94 77 VAL A C 1
ATOM 605 O O . VAL A 1 77 ? -10.603 -3.740 0.481 1.00 80.94 77 VAL A O 1
ATOM 608 N N . GLU A 1 78 ? -10.016 -5.058 -1.226 1.00 77.88 78 GLU A N 1
ATOM 609 C CA . GLU A 1 78 ? -10.566 -6.281 -0.617 1.00 77.88 78 GLU A CA 1
ATOM 610 C C . GLU A 1 78 ? -9.962 -6.592 0.758 1.00 77.88 78 GLU A C 1
ATOM 612 O O . GLU A 1 78 ? -10.660 -7.055 1.656 1.00 77.88 78 GLU A O 1
ATOM 617 N N . ASN A 1 79 ? -8.657 -6.375 0.934 1.00 78.19 79 ASN A N 1
ATOM 618 C CA . ASN A 1 79 ? -7.990 -6.618 2.210 1.00 78.19 79 ASN A CA 1
ATOM 619 C C . ASN A 1 79 ? -8.448 -5.615 3.278 1.00 78.19 79 ASN A C 1
ATOM 621 O O . ASN A 1 79 ? -8.636 -5.987 4.434 1.00 78.19 79 ASN A O 1
ATOM 625 N N . VAL A 1 80 ? -8.659 -4.353 2.893 1.00 77.56 80 VAL A N 1
ATOM 626 C CA . VAL A 1 80 ? -9.263 -3.346 3.773 1.00 77.56 80 VAL A CA 1
ATOM 627 C C . VAL A 1 80 ? -10.693 -3.747 4.130 1.00 77.56 80 VAL A C 1
ATOM 629 O O . VAL A 1 80 ? -11.009 -3.771 5.315 1.00 77.56 80 VAL A O 1
ATOM 632 N N . SER A 1 81 ? -11.519 -4.143 3.156 1.00 81.88 81 SER A N 1
ATOM 633 C CA . SER A 1 81 ? -12.883 -4.622 3.410 1.00 81.88 81 SER A CA 1
ATOM 634 C C . SER A 1 81 ? -12.905 -5.799 4.381 1.00 81.88 81 SER A C 1
ATOM 636 O O . SER A 1 81 ? -13.578 -5.710 5.395 1.00 81.88 81 SER A O 1
ATOM 638 N N . ARG A 1 82 ? -12.078 -6.834 4.184 1.00 84.25 82 ARG A N 1
ATOM 639 C CA . ARG A 1 82 ? -12.015 -7.979 5.115 1.00 84.25 82 ARG A CA 1
ATOM 640 C C . ARG A 1 82 ? -11.607 -7.585 6.532 1.00 84.25 82 ARG A C 1
ATOM 642 O O . ARG A 1 82 ? -12.069 -8.187 7.493 1.00 84.25 82 ARG A O 1
ATOM 649 N N . LYS A 1 83 ? -10.709 -6.606 6.678 1.00 82.88 83 LYS A N 1
ATOM 650 C CA . LYS A 1 83 ? -10.334 -6.087 7.999 1.00 82.88 83 LYS A CA 1
ATOM 651 C C . LYS A 1 83 ? -11.477 -5.309 8.640 1.00 82.88 83 LYS A C 1
ATOM 653 O O . LYS A 1 83 ? -11.662 -5.427 9.844 1.00 82.88 83 LYS A O 1
ATOM 658 N N . LEU A 1 84 ? -12.226 -4.536 7.855 1.00 82.56 84 LEU A N 1
ATOM 659 C CA . LEU A 1 84 ? -13.426 -3.854 8.333 1.00 82.56 84 LEU A CA 1
ATOM 660 C C . LEU A 1 84 ? -14.507 -4.858 8.741 1.00 82.56 84 LEU A C 1
ATOM 662 O O . LEU A 1 84 ? -15.070 -4.698 9.817 1.00 82.56 84 LEU A O 1
ATOM 666 N N . ASP A 1 85 ? -14.721 -5.916 7.958 1.00 86.50 85 ASP A N 1
ATOM 667 C CA . ASP A 1 85 ? -15.651 -6.998 8.293 1.00 86.50 85 ASP A CA 1
ATOM 668 C C . ASP A 1 85 ? -15.224 -7.703 9.587 1.00 86.50 85 ASP A C 1
ATOM 670 O O . ASP A 1 85 ? -16.034 -7.886 10.482 1.00 86.50 85 ASP A O 1
ATOM 674 N N . ALA A 1 86 ? -13.931 -8.000 9.758 1.00 83.62 86 ALA A N 1
ATOM 675 C CA . ALA A 1 86 ? -13.421 -8.589 10.998 1.00 83.62 86 ALA A CA 1
ATOM 676 C C . ALA A 1 86 ? -13.599 -7.666 12.218 1.00 83.62 86 ALA A C 1
ATOM 678 O O . ALA A 1 86 ? -13.888 -8.140 13.315 1.00 83.62 86 ALA A O 1
ATOM 679 N N . ILE A 1 87 ? -13.434 -6.349 12.045 1.00 81.12 87 ILE A N 1
ATOM 680 C CA . ILE A 1 87 ? -13.721 -5.364 13.099 1.00 81.12 87 ILE A CA 1
ATOM 681 C C . ILE A 1 87 ? -15.222 -5.344 13.401 1.00 81.12 87 ILE A C 1
ATOM 683 O O . ILE A 1 87 ? -15.605 -5.321 14.568 1.00 81.12 87 ILE A O 1
ATOM 687 N N . TYR A 1 88 ? -16.067 -5.378 12.372 1.00 82.50 88 TYR A N 1
ATOM 688 C CA . TYR A 1 88 ? -17.516 -5.419 12.529 1.00 82.50 88 TYR A CA 1
ATOM 689 C C . TYR A 1 88 ? -17.969 -6.686 13.258 1.00 82.50 88 TYR A C 1
ATOM 691 O O . TYR A 1 88 ? -18.755 -6.588 14.198 1.00 82.50 88 TYR A O 1
ATOM 699 N N . ASP A 1 89 ? -17.430 -7.847 12.894 1.00 82.19 89 ASP A N 1
ATOM 700 C CA . ASP A 1 89 ? -17.696 -9.122 13.558 1.00 82.19 89 ASP A CA 1
ATOM 701 C C . ASP A 1 89 ? -17.224 -9.090 15.012 1.00 82.19 89 ASP A C 1
ATOM 703 O O . ASP A 1 89 ? -17.958 -9.509 15.903 1.00 82.19 89 ASP A O 1
ATOM 707 N N . MET A 1 90 ? -16.039 -8.537 15.284 1.00 76.25 90 MET A N 1
ATOM 708 C CA . MET A 1 90 ? -15.530 -8.379 16.648 1.00 76.25 90 MET A CA 1
ATOM 709 C C . MET A 1 90 ? -16.430 -7.476 17.504 1.00 76.25 90 MET A C 1
ATOM 711 O O . MET A 1 90 ? -16.628 -7.768 18.677 1.00 76.25 90 MET A O 1
ATOM 715 N N . ILE A 1 91 ? -16.982 -6.401 16.935 1.00 78.56 91 ILE A N 1
ATOM 716 C CA . ILE A 1 91 ? -17.900 -5.491 17.641 1.00 78.56 91 ILE A CA 1
ATOM 717 C C . ILE A 1 91 ? -19.294 -6.117 17.803 1.00 78.56 91 ILE A C 1
ATOM 719 O O . ILE A 1 91 ? -19.965 -5.892 18.807 1.00 78.56 91 ILE A O 1
ATOM 723 N N . SER A 1 92 ? -19.752 -6.882 16.812 1.00 78.12 92 SER A N 1
ATOM 724 C CA . SER A 1 92 ? -21.113 -7.434 16.777 1.00 78.12 92 SER A CA 1
ATOM 725 C C . SER A 1 92 ? -21.244 -8.741 17.558 1.00 78.12 92 SER A C 1
ATOM 727 O O . SER A 1 92 ? -22.336 -9.086 18.016 1.00 78.12 92 SER A O 1
ATOM 729 N N . THR A 1 93 ? -20.148 -9.481 17.722 1.00 74.75 93 THR A N 1
ATOM 730 C CA . THR A 1 93 ? -20.139 -10.732 18.478 1.00 74.75 93 THR A CA 1
ATOM 731 C C . THR A 1 93 ? -20.048 -10.413 19.962 1.00 74.75 93 THR A C 1
ATOM 733 O O . THR A 1 93 ? -18.972 -10.102 20.468 1.00 74.75 93 THR A O 1
ATOM 736 N N . LYS A 1 94 ? -21.176 -10.531 20.673 1.00 68.75 94 LYS A N 1
ATOM 737 C CA . LYS A 1 94 ? -21.176 -10.474 22.138 1.00 68.75 94 LYS A CA 1
ATOM 738 C C . LYS A 1 94 ? -20.202 -11.509 22.678 1.00 68.75 94 LYS A C 1
ATOM 740 O O . LYS A 1 94 ? -20.316 -12.697 22.363 1.00 68.75 94 LYS A O 1
ATOM 745 N N . THR A 1 95 ? -19.254 -11.072 23.492 1.00 75.44 95 THR A N 1
ATOM 746 C CA . THR A 1 95 ? -18.325 -12.008 24.124 1.00 75.44 95 THR A CA 1
ATOM 747 C C . THR A 1 95 ? -19.077 -12.875 25.138 1.00 75.44 95 THR A C 1
ATOM 749 O O . THR A 1 95 ? -20.068 -12.446 25.730 1.00 75.44 95 THR A O 1
ATOM 752 N N . ASN A 1 96 ? -18.615 -14.107 25.376 1.00 74.38 96 ASN A N 1
ATOM 753 C CA . ASN A 1 96 ? -19.216 -14.969 26.408 1.00 74.38 96 ASN A CA 1
ATOM 754 C C . ASN A 1 96 ? -19.237 -14.270 27.780 1.00 74.38 96 ASN A C 1
ATOM 756 O O . ASN A 1 96 ? -20.195 -14.417 28.530 1.00 74.38 96 ASN A O 1
ATOM 760 N N . GLN A 1 97 ? -18.230 -13.434 28.055 1.00 73.75 97 GLN A N 1
ATOM 761 C CA . GLN A 1 97 ? -18.170 -12.602 29.255 1.00 73.75 97 GLN A CA 1
ATOM 762 C C . GLN A 1 97 ? -19.300 -11.565 29.306 1.00 73.75 97 GLN A C 1
ATOM 764 O O . GLN A 1 97 ? -19.947 -11.428 30.337 1.00 73.75 97 GLN A O 1
ATOM 769 N N . GLU A 1 98 ? -19.599 -10.871 28.205 1.00 79.44 98 GLU A N 1
ATOM 770 C CA . GLU A 1 98 ? -20.736 -9.939 28.134 1.00 79.44 98 GLU A CA 1
ATOM 771 C C . GLU A 1 98 ? -22.085 -10.646 28.301 1.00 79.44 98 GLU A C 1
ATOM 773 O O . GLU A 1 98 ? -22.993 -10.099 28.927 1.00 79.44 98 GLU A O 1
ATOM 778 N N . ALA A 1 99 ? -22.227 -11.865 27.773 1.00 81.00 99 ALA A N 1
ATOM 779 C CA . ALA A 1 99 ? -23.434 -12.666 27.956 1.00 81.00 99 ALA A CA 1
ATOM 780 C C . ALA A 1 99 ? -23.612 -13.108 29.421 1.00 81.00 99 ALA A C 1
ATOM 782 O O . ALA A 1 99 ? -24.703 -12.980 29.977 1.00 81.00 99 ALA A O 1
ATOM 783 N N . GLU A 1 100 ? -22.543 -13.572 30.071 1.00 82.00 100 GLU A N 1
ATOM 784 C CA . GLU A 1 100 ? -22.546 -13.938 31.493 1.00 82.00 100 GLU A CA 1
ATOM 785 C C . GLU A 1 100 ? -22.814 -12.729 32.401 1.00 82.00 100 GLU A C 1
ATOM 787 O O . GLU A 1 100 ? -23.592 -12.824 33.355 1.00 82.00 100 GLU A O 1
ATOM 792 N N . LEU A 1 101 ? -22.225 -11.573 32.080 1.00 83.12 101 LEU A N 1
ATOM 793 C CA . LEU A 1 101 ? -22.485 -10.309 32.771 1.00 83.12 101 LEU A CA 1
ATOM 794 C C . LEU A 1 101 ? -23.933 -9.863 32.602 1.00 83.12 101 LEU A C 1
ATOM 796 O O . LEU A 1 101 ? -24.537 -9.441 33.583 1.00 83.12 101 LEU A O 1
ATOM 800 N N . ALA A 1 102 ? -24.510 -9.987 31.404 1.00 83.19 102 ALA A N 1
ATOM 801 C CA . ALA A 1 102 ? -25.911 -9.643 31.172 1.00 83.19 102 ALA A CA 1
ATOM 802 C C . ALA A 1 102 ? -26.841 -10.464 32.082 1.00 83.19 102 ALA A C 1
ATOM 804 O O . ALA A 1 102 ? -27.685 -9.895 32.768 1.00 83.19 102 ALA A O 1
ATOM 805 N N . VAL A 1 103 ? -26.610 -11.777 32.197 1.00 85.88 103 VAL A N 1
ATOM 806 C CA . VAL A 1 103 ? -27.370 -12.651 33.111 1.00 85.88 103 VAL A CA 1
ATOM 807 C C . VAL A 1 103 ? -27.152 -12.261 34.582 1.00 85.88 103 VAL A C 1
ATOM 809 O O . VAL A 1 103 ? -28.098 -12.211 35.377 1.00 85.88 103 VAL A O 1
ATOM 812 N N . ALA A 1 104 ? -25.910 -11.958 34.969 1.00 84.31 104 ALA A N 1
ATOM 813 C CA . ALA A 1 104 ? -25.581 -11.527 36.328 1.00 84.31 104 ALA A CA 1
ATOM 814 C C . ALA A 1 104 ? -26.216 -10.174 36.696 1.00 84.31 104 ALA A C 1
ATOM 816 O O . ALA A 1 104 ? -26.612 -9.982 37.844 1.00 84.31 104 ALA A O 1
ATOM 817 N N . VAL A 1 105 ? -26.342 -9.253 35.743 1.00 86.94 105 VAL A N 1
ATOM 818 C CA . VAL A 1 105 ? -26.995 -7.951 35.928 1.00 86.94 105 VAL A CA 1
ATOM 819 C C . VAL A 1 105 ? -28.517 -8.102 35.979 1.00 86.94 105 VAL A C 1
ATOM 821 O O . VAL A 1 105 ? -29.158 -7.524 36.859 1.00 86.94 105 VAL A O 1
ATOM 824 N N . ASP A 1 106 ? -29.103 -8.934 35.116 1.00 87.25 106 ASP A N 1
ATOM 825 C CA . ASP A 1 106 ? -30.549 -9.184 35.097 1.00 87.25 106 ASP A CA 1
ATOM 826 C C . ASP A 1 106 ? -31.031 -9.824 36.407 1.00 87.25 106 ASP A C 1
ATOM 828 O O . ASP A 1 106 ? -32.000 -9.365 37.014 1.00 87.25 106 ASP A O 1
ATOM 832 N N . SER A 1 107 ? -30.296 -10.817 36.920 1.00 86.94 107 SER A N 1
ATOM 833 C CA . SER A 1 107 ? -30.587 -11.450 38.219 1.00 86.94 107 SER A CA 1
ATOM 834 C C . SER A 1 107 ? -30.497 -10.501 39.425 1.00 86.94 107 SER A C 1
ATOM 836 O O . SER A 1 107 ? -31.038 -10.810 40.487 1.00 86.94 107 SER A O 1
ATOM 838 N N . ARG A 1 108 ? -29.858 -9.333 39.275 1.00 83.94 108 ARG A N 1
ATOM 839 C CA . ARG A 1 108 ? -29.682 -8.312 40.326 1.00 83.94 108 ARG A CA 1
ATOM 840 C C . ARG A 1 108 ? -30.656 -7.138 40.201 1.00 83.94 108 ARG A C 1
ATOM 842 O O . ARG A 1 108 ? -30.493 -6.136 40.894 1.00 83.94 108 ARG A O 1
ATOM 849 N N . GLY A 1 109 ? -31.677 -7.264 39.352 1.00 84.56 109 GLY A N 1
ATOM 850 C CA . GLY A 1 109 ? -32.697 -6.230 39.150 1.00 84.56 109 GLY A CA 1
ATOM 851 C C . GLY A 1 109 ? -32.360 -5.230 38.042 1.00 84.56 109 GLY A C 1
ATOM 852 O O . GLY A 1 109 ? -32.983 -4.171 37.973 1.00 84.56 109 GLY A O 1
ATOM 853 N N . GLY A 1 110 ? -31.400 -5.562 37.173 1.00 85.88 110 GLY A N 1
ATOM 854 C CA . GLY A 1 110 ? -31.045 -4.786 35.989 1.00 85.88 110 GLY A CA 1
ATOM 855 C C . GLY A 1 110 ? -29.980 -3.712 36.229 1.00 85.88 110 GLY A C 1
ATOM 856 O O . GLY A 1 110 ? -29.546 -3.444 37.351 1.00 85.88 110 GLY A O 1
ATOM 857 N N . ILE A 1 111 ? -29.565 -3.065 35.135 1.00 83.81 111 ILE A N 1
ATOM 858 C CA . ILE A 1 111 ? -28.429 -2.124 35.103 1.00 83.81 111 ILE A CA 1
ATOM 859 C C . ILE A 1 111 ? -28.606 -0.989 36.123 1.00 83.81 111 ILE A C 1
ATOM 861 O O . ILE A 1 111 ? -27.682 -0.681 36.873 1.00 83.81 111 ILE A O 1
ATOM 865 N N . ALA A 1 112 ? -29.803 -0.402 36.213 1.00 83.56 112 ALA A N 1
ATOM 866 C CA . ALA A 1 112 ? -30.069 0.722 37.111 1.00 83.56 112 ALA A CA 1
ATOM 867 C C . ALA A 1 112 ? -29.862 0.365 38.597 1.00 83.56 112 ALA A C 1
ATOM 869 O O . ALA A 1 112 ? -29.290 1.159 39.343 1.00 83.56 112 ALA A O 1
ATOM 870 N N . ALA A 1 113 ? -30.257 -0.843 39.016 1.00 84.56 113 ALA A N 1
ATOM 871 C CA . ALA A 1 113 ? -30.082 -1.310 40.391 1.00 84.56 113 ALA A CA 1
ATOM 872 C C . ALA A 1 113 ? -28.601 -1.561 40.728 1.00 84.56 113 ALA A C 1
ATOM 874 O O . ALA A 1 113 ? -28.147 -1.216 41.823 1.00 84.56 113 ALA A O 1
ATOM 875 N N . CYS A 1 114 ? -27.827 -2.092 39.774 1.00 83.69 114 CYS A N 1
ATOM 876 C CA . CYS A 1 114 ? -26.388 -2.298 39.942 1.00 83.69 114 CYS A CA 1
ATOM 877 C C . CYS A 1 114 ? -25.618 -0.972 40.059 1.00 83.69 114 CYS A C 1
ATOM 879 O O . CYS A 1 114 ? -24.740 -0.837 40.909 1.00 83.69 114 CYS A O 1
ATOM 881 N N . VAL A 1 115 ? -25.980 0.043 39.269 1.00 83.94 115 VAL A N 1
ATOM 882 C CA . VAL A 1 115 ? -25.317 1.364 39.280 1.00 83.94 115 VAL A CA 1
ATOM 883 C C . VAL A 1 115 ? -25.564 2.147 40.573 1.00 83.94 115 VAL A C 1
ATOM 885 O O . VAL A 1 115 ? -24.725 2.950 40.998 1.00 83.94 115 VAL A O 1
ATOM 888 N N . SER A 1 116 ? -26.694 1.906 41.238 1.00 85.25 116 SER A N 1
ATOM 889 C CA . SER A 1 116 ? -26.991 2.498 42.545 1.00 85.25 116 SER A CA 1
ATOM 890 C C . SER A 1 116 ? -26.278 1.801 43.712 1.00 85.25 116 SER A C 1
ATOM 892 O O . SER A 1 116 ? -26.163 2.402 44.780 1.00 85.25 116 SER A O 1
ATOM 894 N N . ASN A 1 117 ? -25.764 0.575 43.535 1.00 85.56 117 ASN A N 1
ATOM 895 C CA . ASN A 1 117 ? -25.129 -0.205 44.599 1.00 85.56 117 ASN A CA 1
ATOM 896 C C . ASN A 1 117 ? -23.645 -0.495 44.307 1.00 85.56 117 ASN A C 1
ATOM 898 O O . ASN A 1 117 ? -23.286 -1.452 43.618 1.00 85.56 117 ASN A O 1
ATOM 902 N N . SER A 1 118 ? -22.758 0.291 44.921 1.00 82.50 118 SER A N 1
ATOM 903 C CA . SER A 1 118 ? -21.302 0.188 44.741 1.00 82.50 118 SER A CA 1
ATOM 904 C C . SER A 1 118 ? -20.701 -1.164 45.156 1.00 82.50 118 SER A C 1
ATOM 906 O O . SER A 1 118 ? -19.640 -1.533 44.652 1.00 82.50 118 SER A O 1
ATOM 908 N N . ALA A 1 119 ? -21.364 -1.934 46.028 1.00 84.06 119 ALA A N 1
ATOM 909 C CA . ALA A 1 119 ? -20.925 -3.285 46.380 1.00 84.06 119 ALA A CA 1
ATOM 910 C C . ALA A 1 119 ? -21.148 -4.277 45.227 1.00 84.06 119 ALA A C 1
ATOM 912 O O . ALA A 1 119 ? -20.301 -5.135 44.991 1.00 84.06 119 ALA A O 1
ATOM 913 N N . THR A 1 120 ? -22.239 -4.119 44.469 1.00 83.56 120 THR A N 1
ATOM 914 C CA . THR A 1 120 ? -22.533 -4.996 43.324 1.00 83.56 120 THR A CA 1
ATOM 915 C C . THR A 1 120 ? -21.588 -4.764 42.151 1.00 83.56 120 THR A C 1
ATOM 917 O O . THR A 1 120 ? -21.188 -5.731 41.513 1.00 83.56 120 THR A O 1
ATOM 920 N N . ILE A 1 121 ? -21.165 -3.518 41.909 1.00 82.62 121 ILE A N 1
ATOM 921 C CA . ILE A 1 121 ? -20.165 -3.203 40.878 1.00 82.62 121 ILE A CA 1
ATOM 922 C C . ILE A 1 121 ? -18.803 -3.793 41.228 1.00 82.62 121 ILE A C 1
ATOM 924 O O . ILE A 1 121 ? -18.148 -4.344 40.352 1.00 82.62 121 ILE A O 1
ATOM 928 N N . ARG A 1 122 ? -18.397 -3.752 42.503 1.00 83.06 122 ARG A N 1
ATOM 929 C CA . ARG A 1 122 ? -17.137 -4.372 42.939 1.00 83.06 122 ARG A CA 1
ATOM 930 C C . ARG A 1 122 ? -17.108 -5.874 42.641 1.00 83.06 122 ARG A C 1
ATOM 932 O O . ARG A 1 122 ? -16.126 -6.367 42.105 1.00 83.06 122 ARG A O 1
ATOM 939 N N . GLU A 1 123 ? -18.199 -6.576 42.930 1.00 82.94 123 GLU A N 1
ATOM 940 C CA . GLU A 1 123 ? -18.309 -8.014 42.664 1.00 82.94 123 GLU A CA 1
ATOM 941 C C . GLU A 1 123 ? -18.341 -8.338 41.160 1.00 82.94 123 GLU A C 1
ATOM 943 O O . GLU A 1 123 ? -17.794 -9.350 40.726 1.00 82.94 123 GLU A O 1
ATOM 948 N N . LEU A 1 124 ? -18.954 -7.471 40.344 1.00 82.31 124 LEU A N 1
ATOM 949 C CA . LEU A 1 124 ? -18.912 -7.609 38.887 1.00 82.31 124 LEU A CA 1
ATOM 950 C C . LEU A 1 124 ? -17.489 -7.383 38.350 1.00 82.31 124 LEU A C 1
ATOM 952 O O . LEU A 1 124 ? -17.026 -8.202 37.566 1.00 82.31 124 LEU A O 1
ATOM 956 N N . MET A 1 125 ? -16.763 -6.372 38.843 1.00 79.56 125 MET A N 1
ATOM 957 C CA . MET A 1 125 ? -15.364 -6.103 38.463 1.00 79.56 125 MET A CA 1
ATOM 958 C C . MET A 1 125 ? -14.411 -7.259 38.803 1.00 79.56 125 MET A C 1
ATOM 960 O O . MET A 1 125 ? -13.445 -7.503 38.079 1.00 79.56 125 MET A O 1
ATOM 964 N N . GLU A 1 126 ? -14.663 -7.974 39.903 1.00 80.94 126 GLU A N 1
ATOM 965 C CA . GLU A 1 126 ? -13.898 -9.169 40.282 1.00 80.94 126 GLU A CA 1
ATOM 966 C C . GLU A 1 126 ? -14.150 -10.349 39.331 1.00 80.94 126 GLU A C 1
ATOM 968 O O . GLU A 1 126 ? -13.265 -11.180 39.138 1.00 80.94 126 GLU A O 1
ATOM 973 N N . ARG A 1 127 ? -15.327 -10.407 38.692 1.00 77.38 127 ARG A N 1
ATOM 974 C CA . ARG A 1 127 ? -15.676 -11.439 37.705 1.00 77.38 127 ARG A CA 1
ATOM 975 C C . ARG A 1 127 ? -15.145 -11.149 36.301 1.00 77.38 127 ARG A C 1
ATOM 977 O O . ARG A 1 127 ? -14.856 -12.097 35.578 1.00 77.38 127 ARG A O 1
ATOM 984 N N . THR A 1 128 ? -15.000 -9.883 35.910 1.00 71.56 128 THR A N 1
ATOM 985 C CA . THR A 1 128 ? -14.508 -9.497 34.571 1.00 71.56 128 THR A CA 1
ATOM 986 C C . THR A 1 128 ? -12.990 -9.381 34.442 1.00 71.56 128 THR A C 1
ATOM 988 O O . THR A 1 128 ? -12.494 -9.056 33.362 1.00 71.56 128 THR A O 1
ATOM 991 N N . ASP A 1 129 ? -12.228 -9.657 35.507 1.00 68.25 129 ASP A N 1
ATOM 992 C CA . ASP A 1 129 ? -10.781 -9.389 35.573 1.00 68.25 129 ASP A CA 1
ATOM 993 C C . ASP A 1 129 ? -10.423 -7.906 35.298 1.00 68.25 129 ASP A C 1
ATOM 995 O O . ASP A 1 129 ? -9.267 -7.569 35.028 1.00 68.25 129 ASP A O 1
ATOM 999 N N . ASP A 1 130 ? -11.385 -6.986 35.422 1.00 62.50 130 ASP A N 1
ATOM 1000 C CA . ASP A 1 130 ? -11.186 -5.547 35.188 1.00 62.50 130 ASP A CA 1
ATOM 1001 C C . ASP A 1 130 ? -10.158 -4.953 36.164 1.00 62.50 130 ASP A C 1
ATOM 1003 O O . ASP A 1 130 ? -9.366 -4.075 35.811 1.00 62.50 130 ASP A O 1
ATOM 1007 N N . ALA A 1 131 ? -10.075 -5.529 37.368 1.00 55.94 131 ALA A N 1
ATOM 1008 C CA . ALA A 1 131 ? -9.043 -5.223 38.354 1.00 55.94 131 ALA A CA 1
ATOM 1009 C C . ALA A 1 131 ? -7.613 -5.550 37.868 1.00 55.94 131 ALA A C 1
ATOM 1011 O O . ALA A 1 131 ? -6.666 -4.880 38.277 1.00 55.94 131 ALA A O 1
ATOM 1012 N N . LYS A 1 132 ? -7.434 -6.541 36.980 1.00 58.91 132 LYS A N 1
ATOM 1013 C CA . LYS A 1 132 ? -6.127 -6.909 36.394 1.00 58.91 132 LYS A CA 1
ATOM 1014 C C . LYS A 1 132 ? -5.790 -6.095 35.146 1.00 58.91 132 LYS A C 1
ATOM 1016 O O . LYS A 1 132 ? -4.615 -5.906 34.847 1.00 58.91 132 LYS A O 1
ATOM 1021 N N . LYS A 1 133 ? -6.804 -5.606 34.425 1.00 59.53 133 LYS A N 1
ATOM 1022 C CA . LYS A 1 133 ? -6.644 -4.775 33.217 1.00 59.53 133 LYS A CA 1
ATOM 1023 C C . LYS A 1 133 ? -6.434 -3.288 33.519 1.00 59.53 133 LYS A C 1
ATOM 1025 O O . LYS A 1 133 ? -6.260 -2.503 32.593 1.00 59.53 133 LYS A O 1
ATOM 1030 N N . GLY A 1 134 ? -6.422 -2.903 34.796 1.00 59.12 134 GLY A N 1
ATOM 1031 C CA . GLY A 1 134 ? -6.208 -1.519 35.208 1.00 59.12 134 GLY A CA 1
ATOM 1032 C C . GLY A 1 134 ? -7.416 -0.618 34.951 1.00 59.12 134 GLY A C 1
ATOM 1033 O O . GLY A 1 134 ? -7.227 0.577 34.752 1.00 59.12 134 GLY A O 1
ATOM 1034 N N . ALA A 1 135 ? -8.641 -1.161 34.987 1.00 59.09 135 ALA A N 1
ATOM 1035 C CA . ALA A 1 135 ? -9.902 -0.455 34.710 1.00 59.09 135 ALA A CA 1
ATOM 1036 C C . ALA A 1 135 ? -10.275 0.657 35.724 1.00 59.09 135 ALA A C 1
ATOM 1038 O O . ALA A 1 135 ? -11.418 1.095 35.797 1.00 59.09 135 ALA A O 1
ATOM 1039 N N . GLY A 1 136 ? -9.315 1.132 36.518 1.00 66.38 136 GLY A N 1
ATOM 1040 C CA . GLY A 1 136 ? -9.517 2.177 37.510 1.00 66.38 136 GLY A CA 1
ATOM 1041 C C . GLY A 1 136 ? -10.167 1.684 38.803 1.00 66.38 136 GLY A C 1
ATOM 1042 O O . GLY A 1 136 ? -10.427 0.501 39.021 1.00 66.38 136 GLY A O 1
ATOM 1043 N N . THR A 1 137 ? -10.375 2.620 39.725 1.00 81.19 137 THR A N 1
ATOM 1044 C CA . THR A 1 137 ? -11.062 2.348 40.995 1.00 81.19 137 THR A CA 1
ATOM 1045 C C . THR A 1 137 ? -12.572 2.210 40.771 1.00 81.19 137 THR A C 1
ATOM 1047 O O . THR A 1 137 ? -13.102 2.691 39.775 1.00 81.19 137 THR A O 1
ATOM 1050 N N . VAL A 1 138 ? -13.305 1.631 41.732 1.00 79.69 138 VAL A N 1
ATOM 1051 C CA . VAL A 1 138 ? -14.785 1.546 41.683 1.00 79.69 138 VAL A CA 1
ATOM 1052 C C . VAL A 1 138 ? -15.436 2.920 41.445 1.00 79.69 138 VAL A C 1
ATOM 1054 O O . VAL A 1 138 ? -16.486 3.005 40.817 1.00 79.69 138 VAL A O 1
ATOM 1057 N N . ALA A 1 139 ? -14.811 4.004 41.921 1.00 80.88 139 ALA A N 1
ATOM 1058 C CA . ALA A 1 139 ? -15.276 5.368 41.681 1.00 80.88 139 ALA A CA 1
ATOM 1059 C C . ALA A 1 139 ? -15.138 5.794 40.208 1.00 80.88 139 ALA A C 1
ATOM 1061 O O . ALA A 1 139 ? -16.039 6.450 39.696 1.00 80.88 139 ALA A O 1
ATOM 1062 N N . GLN A 1 140 ? -14.058 5.381 39.535 1.00 79.88 140 GLN A N 1
ATOM 1063 C CA . GLN A 1 140 ? -13.835 5.629 38.109 1.00 79.88 140 GLN A CA 1
ATOM 1064 C C . GLN A 1 140 ? -14.865 4.873 37.263 1.00 79.88 140 GLN A C 1
ATOM 1066 O O . GLN A 1 140 ? -15.554 5.471 36.452 1.00 79.88 140 GLN A O 1
ATOM 1071 N N . VAL A 1 141 ? -15.080 3.586 37.548 1.00 82.38 141 VAL A N 1
ATOM 1072 C CA . VAL A 1 141 ? -16.096 2.783 36.844 1.00 82.38 141 VAL A CA 1
ATOM 1073 C C . VAL A 1 141 ? -17.501 3.357 37.048 1.00 82.38 141 VAL A C 1
ATOM 1075 O O . VAL A 1 141 ? -18.300 3.407 36.121 1.00 82.38 141 VAL A O 1
ATOM 1078 N N . LEU A 1 142 ? -17.820 3.835 38.253 1.00 83.56 142 LEU A N 1
ATOM 1079 C CA . LEU A 1 142 ? -19.100 4.495 38.525 1.00 83.56 142 LEU A CA 1
ATOM 1080 C C . LEU A 1 142 ? -19.256 5.834 37.804 1.00 83.56 142 LEU A C 1
ATOM 1082 O O . LEU A 1 142 ? -20.377 6.181 37.437 1.00 83.56 142 LEU A O 1
ATOM 1086 N N . HIS A 1 143 ? -18.170 6.592 37.658 1.00 84.62 143 HIS A N 1
ATOM 1087 C CA . HIS A 1 143 ? -18.154 7.799 36.842 1.00 84.62 143 HIS A CA 1
ATOM 1088 C C . HIS A 1 143 ? -18.455 7.438 35.387 1.00 84.62 143 HIS A C 1
ATOM 1090 O O . HIS A 1 143 ? -19.416 7.953 34.824 1.00 84.62 143 HIS A O 1
ATOM 1096 N N . ASP A 1 144 ? -17.733 6.465 34.839 1.00 84.44 144 ASP A N 1
ATOM 1097 C CA . ASP A 1 144 ? -17.832 6.097 33.430 1.00 84.44 144 ASP A CA 1
ATOM 1098 C C . ASP A 1 144 ? -19.202 5.501 33.085 1.00 84.44 144 ASP A C 1
ATOM 1100 O O . ASP A 1 144 ? -19.797 5.828 32.066 1.00 84.44 144 ASP A O 1
ATOM 1104 N N . VAL A 1 145 ? -19.785 4.696 33.975 1.00 85.31 145 VAL A N 1
ATOM 1105 C CA . VAL A 1 145 ? -21.134 4.148 33.764 1.00 85.31 145 VAL A CA 1
ATOM 1106 C C . VAL A 1 145 ? -22.230 5.226 33.848 1.00 85.31 145 VAL A C 1
ATOM 1108 O O . VAL A 1 145 ? -23.321 5.038 33.309 1.00 85.31 145 VAL A O 1
ATOM 1111 N N . ARG A 1 146 ? -21.978 6.349 34.533 1.00 85.69 146 ARG A N 1
ATOM 1112 C CA . ARG A 1 146 ? -22.930 7.470 34.648 1.00 85.69 146 ARG A CA 1
ATOM 1113 C C . ARG A 1 146 ? -22.744 8.522 33.559 1.00 85.69 146 ARG A C 1
ATOM 1115 O O . ARG A 1 146 ? -23.717 9.194 33.220 1.00 85.69 146 ARG A O 1
ATOM 1122 N N . ALA A 1 147 ? -21.524 8.674 33.055 1.00 86.44 147 ALA A N 1
ATOM 1123 C CA . ALA A 1 147 ? -21.207 9.548 31.942 1.00 86.44 147 ALA A CA 1
ATOM 1124 C C . ALA A 1 147 ? -21.867 9.038 30.654 1.00 86.44 147 ALA A C 1
ATOM 1126 O O . ALA A 1 147 ? -22.124 7.844 30.472 1.00 86.44 147 ALA A O 1
ATOM 1127 N N . SER A 1 148 ? -22.160 9.956 29.736 1.00 86.44 148 SER A N 1
ATOM 1128 C CA . SER A 1 148 ? -22.650 9.548 28.420 1.00 86.44 148 SER A CA 1
ATOM 1129 C C . SER A 1 148 ? -21.505 8.961 27.590 1.00 86.44 148 SER A C 1
ATOM 1131 O O . SER A 1 148 ? -20.360 9.395 27.699 1.00 86.44 148 SER A O 1
ATOM 1133 N N . LEU A 1 149 ? -21.802 8.020 26.689 1.00 82.06 149 LEU A N 1
ATOM 1134 C CA . LEU A 1 149 ? -20.778 7.458 25.799 1.00 82.06 149 LEU A CA 1
ATOM 1135 C C . LEU A 1 149 ? -20.050 8.546 24.988 1.00 82.06 149 LEU A C 1
ATOM 1137 O O . LEU A 1 149 ? -18.851 8.439 24.759 1.00 82.06 149 LEU A O 1
ATOM 1141 N N . SER A 1 150 ? -20.756 9.604 24.573 1.00 82.56 150 SER A N 1
ATOM 1142 C CA . SER A 1 150 ? -20.150 10.721 23.837 1.00 82.56 150 SER A CA 1
ATOM 1143 C C . SER A 1 150 ? -19.090 11.450 24.662 1.00 82.56 150 SER A C 1
ATOM 1145 O O . SER A 1 150 ? -18.048 11.810 24.128 1.00 82.56 150 SER A O 1
ATOM 1147 N N . GLU A 1 151 ? -19.351 11.646 25.952 1.00 84.25 151 GLU A N 1
ATOM 1148 C CA . GLU A 1 151 ? -18.450 12.328 26.883 1.00 84.25 151 GLU A CA 1
ATOM 1149 C C . GLU A 1 151 ? -17.183 11.502 27.123 1.00 84.25 151 GLU A C 1
ATOM 1151 O O . GLU A 1 151 ? -16.079 12.011 26.956 1.00 84.25 151 GLU A O 1
ATOM 1156 N N . LEU A 1 152 ? -17.330 10.194 27.356 1.00 83.00 152 LEU A N 1
ATOM 1157 C CA . LEU A 1 152 ? -16.190 9.281 27.493 1.00 83.00 152 LEU A CA 1
ATOM 1158 C C . LEU A 1 152 ? -15.328 9.200 26.230 1.00 83.00 152 LEU A C 1
ATOM 1160 O O . LEU A 1 152 ? -14.100 9.110 26.303 1.00 83.00 152 LEU A O 1
ATOM 1164 N N . LEU A 1 153 ? -15.958 9.219 25.054 1.00 82.00 153 LEU A N 1
ATOM 1165 C CA . LEU A 1 153 ? -15.235 9.221 23.785 1.00 82.00 153 LEU A CA 1
ATOM 1166 C C . LEU A 1 153 ? -14.469 10.531 23.572 1.00 82.00 153 LEU A C 1
ATOM 1168 O O . LEU A 1 153 ? -13.353 10.496 23.050 1.00 82.00 153 LEU A O 1
ATOM 1172 N N . ASP A 1 154 ? -15.026 11.666 23.992 1.00 85.88 154 ASP A N 1
ATOM 1173 C CA . ASP A 1 154 ? -14.349 12.961 23.905 1.00 85.88 154 ASP A CA 1
ATOM 1174 C C . ASP A 1 154 ? -13.208 13.097 24.923 1.00 85.88 154 ASP A C 1
ATOM 1176 O O . ASP A 1 154 ? -12.145 13.612 24.571 1.00 85.88 154 ASP A O 1
ATOM 1180 N N . GLU A 1 155 ? -13.349 12.556 26.135 1.00 84.12 155 GLU A N 1
ATOM 1181 C CA . GLU A 1 155 ? -12.243 12.457 27.098 1.00 84.12 155 GLU A CA 1
ATOM 1182 C C . GLU A 1 155 ? -11.098 11.588 26.552 1.00 84.12 155 GLU A C 1
ATOM 1184 O O . GLU A 1 155 ? -9.922 11.963 26.613 1.00 84.12 155 GLU A O 1
ATOM 1189 N N . ASN A 1 156 ? -11.432 10.449 25.937 1.00 86.94 156 ASN A N 1
ATOM 1190 C CA . ASN A 1 156 ? -10.445 9.552 25.336 1.00 86.94 156 ASN A CA 1
ATOM 1191 C C . ASN A 1 156 ? -9.785 10.158 24.084 1.00 86.94 156 ASN A C 1
ATOM 1193 O O . ASN A 1 156 ? -8.616 9.886 23.805 1.00 86.94 156 ASN A O 1
ATOM 1197 N N . ARG A 1 157 ? -10.486 11.029 23.344 1.00 83.81 157 ARG A N 1
ATOM 1198 C CA . ARG A 1 157 ? -10.020 11.614 22.073 1.00 83.81 157 ARG A CA 1
ATOM 1199 C C . ARG A 1 157 ? -8.611 12.194 22.169 1.00 83.81 157 ARG A C 1
ATOM 1201 O O . ARG A 1 157 ? -7.817 12.004 21.247 1.00 83.81 157 ARG A O 1
ATOM 1208 N N . MET A 1 158 ? -8.280 12.872 23.266 1.00 80.75 158 MET A N 1
ATOM 1209 C CA . MET A 1 158 ? -6.944 13.441 23.473 1.00 80.75 158 MET A CA 1
ATOM 1210 C C . MET A 1 158 ? -5.875 12.355 23.628 1.00 80.75 158 MET A C 1
ATOM 1212 O O . MET A 1 158 ? -4.855 12.400 22.939 1.00 80.75 158 MET A O 1
ATOM 1216 N N . ALA A 1 159 ? -6.124 11.351 24.472 1.00 81.75 159 ALA A N 1
ATOM 1217 C CA . ALA A 1 159 ? -5.210 10.227 24.672 1.00 81.75 159 ALA A CA 1
ATOM 1218 C C . ALA A 1 159 ? -5.004 9.433 23.372 1.00 81.75 159 ALA A C 1
ATOM 1220 O O . ALA A 1 159 ? -3.869 9.138 22.987 1.00 81.75 159 ALA A O 1
ATOM 1221 N N . TYR A 1 160 ? -6.093 9.164 22.648 1.00 87.12 160 TYR A N 1
ATOM 1222 C CA . TYR A 1 160 ? -6.044 8.509 21.348 1.00 87.12 160 TYR A CA 1
ATOM 1223 C C . TYR A 1 160 ? -5.253 9.322 20.318 1.00 87.12 160 TYR A C 1
ATOM 1225 O O . TYR A 1 160 ? -4.428 8.761 19.601 1.00 87.12 160 TYR A O 1
ATOM 1233 N N . THR A 1 161 ? -5.447 10.643 20.262 1.00 85.38 161 THR A N 1
ATOM 1234 C CA . THR A 1 161 ? -4.726 11.518 19.322 1.00 85.38 161 THR A CA 1
ATOM 1235 C C . THR A 1 161 ? -3.221 11.498 19.583 1.00 85.38 161 THR A C 1
ATOM 1237 O O . THR A 1 161 ? -2.439 11.389 18.641 1.00 85.38 161 THR A O 1
ATOM 1240 N N . VAL A 1 162 ? -2.803 11.534 20.852 1.00 88.75 162 VAL A N 1
ATOM 1241 C CA . VAL A 1 162 ? -1.383 11.431 21.229 1.00 88.75 162 VAL A CA 1
ATOM 1242 C C . VAL A 1 162 ? -0.798 10.085 20.803 1.00 88.75 162 VAL A C 1
ATOM 1244 O O . VAL A 1 162 ? 0.274 10.046 20.201 1.00 88.75 162 VAL A O 1
ATOM 1247 N N . LEU A 1 163 ? -1.508 8.984 21.065 1.00 87.31 163 LEU A N 1
ATOM 1248 C CA . LEU A 1 163 ? -1.065 7.650 20.659 1.00 87.31 163 LEU A CA 1
ATOM 1249 C C . LEU A 1 163 ? -0.972 7.525 19.132 1.00 87.31 163 LEU A C 1
ATOM 1251 O O . LEU A 1 163 ? -0.019 6.947 18.608 1.00 87.31 163 LEU A O 1
ATOM 1255 N N . LEU A 1 164 ? -1.949 8.081 18.418 1.00 86.25 164 LEU A N 1
ATOM 1256 C CA . LEU A 1 164 ? -1.995 8.064 16.963 1.00 86.25 164 LEU A CA 1
ATOM 1257 C C . LEU A 1 164 ? -0.824 8.845 16.359 1.00 86.25 164 LEU A C 1
ATOM 1259 O O . LEU A 1 164 ? -0.157 8.336 15.459 1.00 86.25 164 LEU A O 1
ATOM 1263 N N . GLU A 1 165 ? -0.539 10.045 16.867 1.00 89.31 165 GLU A N 1
ATOM 1264 C CA . GLU A 1 165 ? 0.611 10.836 16.422 1.00 89.31 165 GLU A CA 1
ATOM 1265 C C . GLU A 1 165 ? 1.937 10.149 16.768 1.00 89.31 165 GLU A C 1
ATOM 1267 O O . GLU A 1 165 ? 2.836 10.124 15.932 1.00 89.31 165 GLU A O 1
ATOM 1272 N N . ALA A 1 166 ? 2.053 9.496 17.929 1.00 87.50 166 ALA A N 1
ATOM 1273 C CA . ALA A 1 166 ? 3.236 8.701 18.262 1.00 87.50 166 ALA A CA 1
ATOM 1274 C C . ALA A 1 166 ? 3.467 7.568 17.246 1.00 87.50 166 ALA A C 1
ATOM 1276 O O . ALA A 1 166 ? 4.556 7.452 16.689 1.00 87.50 166 ALA A O 1
ATOM 1277 N N . ARG A 1 167 ? 2.427 6.787 16.918 1.00 84.19 167 ARG A N 1
ATOM 1278 C CA . ARG A 1 167 ? 2.519 5.715 15.907 1.00 84.19 167 ARG A CA 1
ATOM 1279 C C . ARG A 1 167 ? 2.821 6.239 14.507 1.00 84.19 167 ARG A C 1
ATOM 1281 O O . ARG A 1 167 ? 3.576 5.625 13.758 1.00 84.19 167 ARG A O 1
ATOM 1288 N N . LYS A 1 168 ? 2.248 7.380 14.138 1.00 88.00 168 LYS A N 1
ATOM 1289 C CA . LYS A 1 168 ? 2.528 8.049 12.864 1.00 88.00 168 LYS A CA 1
ATOM 1290 C C . LYS A 1 168 ? 3.977 8.535 12.787 1.00 88.00 168 LYS A C 1
ATOM 1292 O O . LYS A 1 168 ? 4.609 8.375 11.740 1.00 88.00 168 LYS A O 1
ATOM 1297 N N . ASN A 1 169 ? 4.510 9.079 13.878 1.00 90.31 169 ASN A N 1
ATOM 1298 C CA . ASN A 1 169 ? 5.908 9.491 13.969 1.00 90.31 169 ASN A CA 1
ATOM 1299 C C . ASN A 1 169 ? 6.843 8.283 13.882 1.00 90.31 169 ASN A C 1
ATOM 1301 O O . ASN A 1 169 ? 7.759 8.319 13.074 1.00 90.31 169 ASN A O 1
ATOM 1305 N N . GLU A 1 170 ? 6.547 7.176 14.573 1.00 86.31 170 GLU A N 1
ATOM 1306 C CA . GLU A 1 170 ? 7.313 5.924 14.447 1.00 86.31 170 GLU A CA 1
ATOM 1307 C C . GLU A 1 170 ? 7.416 5.454 12.987 1.00 86.31 170 GLU A C 1
ATOM 1309 O O . GLU A 1 170 ? 8.496 5.098 12.516 1.00 86.31 170 GLU A O 1
ATOM 1314 N N . ILE A 1 171 ? 6.303 5.479 12.244 1.00 85.44 171 ILE A N 1
ATOM 1315 C CA . ILE A 1 171 ? 6.294 5.116 10.819 1.00 85.44 171 ILE A CA 1
ATOM 1316 C C . ILE A 1 171 ? 7.123 6.112 10.002 1.00 85.44 171 ILE A C 1
ATOM 1318 O O . ILE A 1 171 ? 7.910 5.708 9.147 1.00 85.44 171 ILE A O 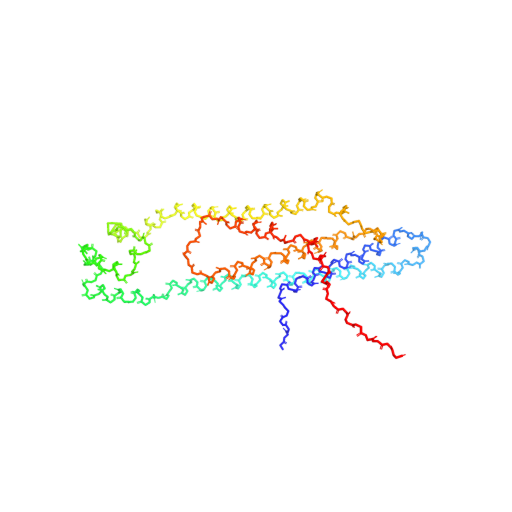1
ATOM 1322 N N . THR A 1 172 ? 6.954 7.408 10.256 1.00 90.38 172 THR A N 1
ATOM 1323 C CA . THR A 1 172 ? 7.667 8.470 9.535 1.00 90.38 172 THR A CA 1
ATOM 1324 C C . THR A 1 172 ? 9.176 8.381 9.760 1.00 90.38 172 THR A C 1
ATOM 1326 O O . THR A 1 172 ? 9.945 8.484 8.805 1.00 90.38 172 THR A O 1
ATOM 1329 N N . ASP A 1 173 ? 9.602 8.126 10.993 1.00 89.44 173 ASP A N 1
ATOM 1330 C CA . ASP A 1 173 ? 11.005 7.975 11.365 1.00 89.44 173 ASP A CA 1
ATOM 1331 C C . ASP A 1 173 ? 11.593 6.682 10.797 1.00 89.44 173 ASP A C 1
ATOM 1333 O O . ASP A 1 173 ? 12.718 6.684 10.301 1.00 89.44 173 ASP A O 1
ATOM 1337 N N . ALA A 1 174 ? 10.823 5.589 10.767 1.00 84.56 174 ALA A N 1
ATOM 1338 C CA . ALA A 1 174 ? 11.245 4.357 10.105 1.00 84.56 174 ALA A CA 1
ATOM 1339 C C . ALA A 1 174 ? 11.470 4.562 8.596 1.00 84.56 174 ALA A C 1
ATOM 1341 O O . ALA A 1 174 ? 12.449 4.048 8.043 1.00 84.56 174 ALA A O 1
ATOM 1342 N N . ILE A 1 175 ? 10.600 5.337 7.934 1.00 83.56 175 ILE A N 1
ATOM 1343 C CA . ILE A 1 175 ? 10.762 5.708 6.522 1.00 83.56 175 ILE A CA 1
ATOM 1344 C C . ILE A 1 175 ? 12.004 6.582 6.354 1.00 83.56 175 ILE A C 1
ATOM 1346 O O . ILE A 1 175 ? 12.887 6.219 5.577 1.00 83.56 175 ILE A O 1
ATOM 1350 N N . ARG A 1 176 ? 12.136 7.673 7.115 1.00 86.81 176 ARG A N 1
ATOM 1351 C CA . ARG A 1 176 ? 13.289 8.582 7.022 1.00 86.81 176 ARG A CA 1
ATOM 1352 C C . ARG A 1 176 ? 14.610 7.862 7.291 1.00 86.81 176 ARG A C 1
ATOM 1354 O O . ARG A 1 176 ? 15.551 8.000 6.519 1.00 86.81 176 ARG A O 1
ATOM 1361 N N . GLY A 1 177 ? 14.659 7.010 8.310 1.00 85.06 177 GLY A N 1
ATOM 1362 C CA . GLY A 1 177 ? 15.831 6.190 8.602 1.00 85.06 177 GLY A CA 1
ATOM 1363 C C . GLY A 1 177 ? 16.136 5.163 7.504 1.00 85.06 177 GLY A C 1
ATOM 1364 O O . GLY A 1 177 ? 17.282 4.750 7.338 1.00 85.06 177 GLY A O 1
ATOM 1365 N N . SER A 1 178 ? 15.144 4.717 6.726 1.00 79.50 178 SER A N 1
ATOM 1366 C CA . SER A 1 178 ? 15.402 3.918 5.519 1.00 79.50 178 SER A CA 1
ATOM 1367 C C . SER A 1 178 ? 15.969 4.766 4.374 1.00 79.50 178 SER A C 1
ATOM 1369 O O . SER A 1 178 ? 16.911 4.332 3.715 1.00 79.50 178 SER A O 1
ATOM 1371 N N . GLU A 1 179 ? 15.471 5.991 4.189 1.00 83.56 179 GLU A N 1
ATOM 1372 C CA . GLU A 1 179 ? 15.960 6.930 3.175 1.00 83.56 179 GLU A CA 1
ATOM 1373 C C . GLU A 1 179 ? 17.401 7.370 3.444 1.00 83.56 179 GLU A C 1
ATOM 1375 O O . GLU A 1 179 ? 18.215 7.375 2.525 1.00 83.56 179 GLU A O 1
ATOM 1380 N N . GLU A 1 180 ? 17.736 7.703 4.691 1.00 84.50 180 GLU A N 1
ATOM 1381 C CA . GLU A 1 180 ? 19.094 8.082 5.098 1.00 84.50 180 GLU A CA 1
ATOM 1382 C C . GLU A 1 180 ? 20.070 6.926 4.900 1.00 84.50 180 GLU A C 1
ATOM 1384 O O . GLU A 1 180 ? 21.121 7.117 4.304 1.00 84.50 180 GLU A O 1
ATOM 1389 N N . ARG A 1 181 ? 19.689 5.696 5.266 1.00 75.81 181 ARG A N 1
ATOM 1390 C CA . ARG A 1 181 ? 20.522 4.515 4.995 1.00 75.81 181 ARG A CA 1
ATOM 1391 C C . ARG A 1 181 ? 20.739 4.275 3.504 1.00 75.81 181 ARG A C 1
ATOM 1393 O O . ARG A 1 181 ? 21.839 3.896 3.110 1.00 75.81 181 ARG A O 1
ATOM 1400 N N . LEU A 1 182 ? 19.713 4.479 2.675 1.00 75.56 182 LEU A N 1
ATOM 1401 C CA . LEU A 1 182 ? 19.854 4.396 1.221 1.00 75.56 182 LEU A CA 1
ATOM 1402 C C . LEU A 1 182 ? 20.764 5.507 0.694 1.00 75.56 182 LEU A C 1
ATOM 1404 O O . LEU A 1 182 ? 21.630 5.235 -0.134 1.00 75.56 182 LEU A O 1
ATOM 1408 N N . ARG A 1 183 ? 20.607 6.738 1.192 1.00 78.06 183 ARG A N 1
ATOM 1409 C CA . ARG A 1 183 ? 21.467 7.870 0.839 1.00 78.06 183 ARG A CA 1
ATOM 1410 C C . ARG A 1 183 ? 22.914 7.599 1.227 1.00 78.06 183 ARG A C 1
ATOM 1412 O O . ARG A 1 183 ? 23.767 7.716 0.364 1.00 78.06 183 ARG A O 1
ATOM 1419 N N . ASP A 1 184 ? 23.185 7.157 2.448 1.00 75.88 184 ASP A N 1
ATOM 1420 C CA . ASP A 1 184 ? 24.532 6.835 2.920 1.00 75.88 184 ASP A CA 1
ATOM 1421 C C . ASP A 1 184 ? 25.137 5.673 2.129 1.00 75.88 184 ASP A C 1
ATOM 1423 O O . ASP A 1 184 ? 26.296 5.729 1.726 1.00 75.88 184 ASP A O 1
ATOM 1427 N N . ALA A 1 185 ? 24.357 4.630 1.829 1.00 69.44 185 ALA A N 1
ATOM 1428 C CA . ALA A 1 185 ? 24.816 3.535 0.978 1.00 69.44 185 ALA A CA 1
ATOM 1429 C C . ALA A 1 185 ? 25.186 4.013 -0.441 1.00 69.44 185 ALA A C 1
ATOM 1431 O O . ALA A 1 185 ? 26.102 3.466 -1.060 1.00 69.44 185 ALA A O 1
ATOM 1432 N N . LEU A 1 186 ? 24.501 5.039 -0.952 1.00 67.88 186 LEU A N 1
ATOM 1433 C CA . LEU A 1 186 ? 24.767 5.642 -2.259 1.00 67.88 186 LEU A CA 1
ATOM 1434 C C . LEU A 1 186 ? 25.919 6.666 -2.224 1.00 67.88 186 LEU A C 1
ATOM 1436 O O . LEU A 1 186 ? 26.750 6.672 -3.134 1.00 67.88 186 LEU A O 1
ATOM 1440 N N . GLU A 1 187 ? 26.005 7.501 -1.187 1.00 70.81 187 GLU A N 1
ATOM 1441 C CA . GLU A 1 187 ? 27.019 8.552 -1.013 1.00 70.81 187 GLU A CA 1
ATOM 1442 C C . GLU A 1 187 ? 28.372 7.996 -0.566 1.00 70.81 187 GLU A C 1
ATOM 1444 O O . GLU A 1 187 ? 29.419 8.445 -1.048 1.00 70.81 187 GLU A O 1
ATOM 1449 N N . VAL A 1 188 ? 28.388 6.974 0.298 1.00 57.31 188 VAL A N 1
ATOM 1450 C CA . VAL A 1 188 ? 29.606 6.288 0.753 1.00 57.31 188 VAL A CA 1
ATOM 1451 C C . VAL A 1 188 ? 30.098 5.358 -0.343 1.00 57.31 188 VAL A C 1
ATOM 1453 O O . VAL A 1 188 ? 30.144 4.150 -0.155 1.00 57.31 188 VAL A O 1
ATOM 1456 N N . ARG A 1 189 ? 30.468 5.917 -1.502 1.00 55.03 189 ARG A N 1
ATOM 1457 C CA . ARG A 1 189 ? 31.257 5.305 -2.583 1.00 55.03 189 ARG A CA 1
ATOM 1458 C C . ARG A 1 189 ? 31.164 3.771 -2.639 1.00 55.03 189 ARG A C 1
ATOM 1460 O O . ARG A 1 189 ? 32.191 3.092 -2.698 1.00 55.03 189 ARG A O 1
ATOM 1467 N N . ALA A 1 190 ? 29.959 3.195 -2.610 1.00 52.16 190 ALA A N 1
ATOM 1468 C CA . ALA A 1 190 ? 29.796 1.742 -2.610 1.00 52.16 190 ALA A CA 1
ATOM 1469 C C . ALA A 1 190 ? 30.308 1.176 -3.943 1.00 52.16 190 ALA A C 1
ATOM 1471 O O . ALA A 1 190 ? 30.935 0.119 -3.985 1.00 52.16 190 ALA A O 1
ATOM 1472 N N . TYR A 1 191 ? 30.209 1.989 -5.001 1.00 55.34 191 TYR A N 1
ATOM 1473 C CA . TYR A 1 191 ? 30.850 1.781 -6.297 1.00 55.34 191 TYR A CA 1
ATOM 1474 C C . TYR A 1 191 ? 32.392 1.742 -6.252 1.00 55.34 191 TYR A C 1
ATOM 1476 O O . TYR A 1 191 ? 33.000 1.187 -7.159 1.00 55.34 191 TYR A O 1
ATOM 1484 N N . MET A 1 192 ? 33.051 2.287 -5.220 1.00 50.91 192 MET A N 1
ATOM 1485 C CA . MET A 1 192 ? 34.505 2.146 -5.023 1.00 50.91 192 MET A CA 1
ATOM 1486 C C . MET A 1 192 ? 34.898 0.928 -4.179 1.00 50.91 192 MET A C 1
ATOM 1488 O O . MET A 1 192 ? 36.076 0.569 -4.164 1.00 50.91 192 MET A O 1
ATOM 1492 N N . ARG A 1 193 ? 33.951 0.279 -3.484 1.00 49.75 193 ARG A N 1
ATOM 1493 C CA . ARG A 1 193 ? 34.205 -0.993 -2.777 1.00 49.75 193 ARG A CA 1
ATOM 1494 C C . ARG A 1 193 ? 34.175 -2.196 -3.719 1.00 49.75 193 ARG A C 1
ATOM 1496 O O . ARG A 1 193 ? 34.764 -3.225 -3.400 1.00 49.75 193 ARG A O 1
ATOM 1503 N N . VAL A 1 194 ? 33.575 -2.054 -4.902 1.00 50.59 194 VAL A N 1
ATOM 1504 C CA . VAL A 1 194 ? 33.722 -3.013 -6.004 1.00 50.59 194 VAL A CA 1
ATOM 1505 C C . VAL A 1 194 ? 35.099 -2.811 -6.637 1.00 50.59 194 VAL A C 1
ATOM 1507 O O . VAL A 1 194 ? 35.255 -2.159 -7.665 1.00 50.59 194 VAL A O 1
ATOM 1510 N N . LYS A 1 195 ? 36.135 -3.339 -5.985 1.00 48.69 195 LYS A N 1
ATOM 1511 C CA . LYS A 1 195 ? 37.478 -3.441 -6.558 1.00 48.69 195 LYS A CA 1
ATOM 1512 C C . LYS A 1 195 ? 37.699 -4.876 -7.016 1.00 48.69 195 LYS A C 1
ATOM 1514 O O . LYS A 1 195 ? 38.505 -5.604 -6.448 1.00 48.69 195 LYS A O 1
ATOM 1519 N N . ASP A 1 196 ? 36.943 -5.286 -8.027 1.00 48.94 196 ASP A N 1
ATOM 1520 C CA . ASP A 1 196 ? 37.225 -6.526 -8.739 1.00 48.94 196 ASP A CA 1
ATOM 1521 C C . ASP A 1 196 ? 38.145 -6.193 -9.918 1.00 48.94 196 ASP A C 1
ATOM 1523 O O . ASP A 1 196 ? 37.762 -5.496 -10.858 1.00 48.94 196 ASP A O 1
ATOM 1527 N N . SER A 1 197 ? 39.397 -6.651 -9.853 1.00 48.53 197 SER A N 1
ATOM 1528 C CA . SER A 1 197 ? 40.416 -6.402 -10.880 1.00 48.53 197 SER A CA 1
ATOM 1529 C C . SER A 1 197 ? 40.087 -7.052 -12.230 1.00 48.53 197 SER A C 1
ATOM 1531 O O . SER A 1 197 ? 40.788 -6.799 -13.210 1.00 48.53 197 SER A O 1
ATOM 1533 N N . LYS A 1 198 ? 39.016 -7.855 -12.302 1.00 55.25 198 LYS A N 1
ATOM 1534 C CA . LYS A 1 198 ? 38.482 -8.439 -13.539 1.00 55.25 198 LYS A CA 1
ATOM 1535 C C . LYS A 1 198 ? 37.213 -7.759 -14.061 1.00 55.25 198 LYS A C 1
ATOM 1537 O O . LYS A 1 198 ? 36.787 -8.086 -15.168 1.00 55.25 198 LYS A O 1
ATOM 1542 N N . TRP A 1 199 ? 36.609 -6.824 -13.326 1.00 51.44 199 TRP A N 1
ATOM 1543 C CA . TRP A 1 199 ? 35.399 -6.132 -13.780 1.00 51.44 199 TRP A CA 1
ATOM 1544 C C . TRP A 1 199 ? 35.765 -4.918 -14.629 1.00 51.44 199 TRP A C 1
ATOM 1546 O O . TRP A 1 199 ? 35.861 -3.780 -14.172 1.00 51.44 199 TRP A O 1
ATOM 1556 N N . SER A 1 200 ? 35.997 -5.193 -15.910 1.00 47.19 200 SER A N 1
ATOM 1557 C CA . SER A 1 200 ? 36.166 -4.179 -16.943 1.00 47.19 200 SER A CA 1
ATOM 1558 C C . SER A 1 200 ? 34.843 -3.444 -17.193 1.00 47.19 200 SER A C 1
ATOM 1560 O O . SER A 1 200 ? 34.083 -3.824 -18.076 1.00 47.19 200 SER A O 1
ATOM 1562 N N . MET A 1 201 ? 34.660 -2.337 -16.471 1.00 48.41 201 MET A N 1
ATOM 1563 C CA . MET A 1 201 ? 33.831 -1.176 -16.827 1.00 48.41 201 MET A CA 1
ATOM 1564 C C . MET A 1 201 ? 32.300 -1.361 -16.779 1.00 48.41 201 MET A C 1
ATOM 1566 O O . MET A 1 201 ? 31.697 -1.985 -17.641 1.00 48.41 201 MET A O 1
ATOM 1570 N N . ASN A 1 202 ? 31.701 -0.636 -15.825 1.00 52.06 202 ASN A N 1
ATOM 1571 C CA . ASN A 1 202 ? 30.310 -0.166 -15.759 1.00 52.06 202 ASN A CA 1
ATOM 1572 C C . ASN A 1 202 ? 29.220 -1.243 -15.615 1.00 52.06 202 ASN A C 1
ATOM 1574 O O . ASN A 1 202 ? 28.718 -1.776 -16.597 1.00 52.06 202 ASN A O 1
ATOM 1578 N N . VAL A 1 203 ? 28.777 -1.467 -14.374 1.00 51.88 203 VAL A N 1
ATOM 1579 C CA . VAL A 1 203 ? 27.468 -2.083 -14.099 1.00 51.88 203 VAL A CA 1
ATOM 1580 C C . VAL A 1 203 ? 26.381 -1.062 -14.419 1.00 51.88 203 VAL A C 1
ATOM 1582 O O . VAL A 1 203 ? 26.499 0.108 -14.033 1.00 51.88 203 VAL A O 1
ATOM 1585 N N . GLY A 1 204 ? 25.336 -1.483 -15.132 1.00 62.62 204 GLY A N 1
ATOM 1586 C CA . GLY A 1 204 ? 24.202 -0.621 -15.428 1.00 62.62 204 GLY A CA 1
ATOM 1587 C C . GLY A 1 204 ? 23.561 -0.140 -14.129 1.00 62.62 204 GLY A C 1
ATOM 1588 O O . GLY A 1 204 ? 23.379 -0.909 -13.188 1.00 62.62 204 GLY A O 1
ATOM 1589 N N . THR A 1 205 ? 23.198 1.142 -14.046 1.00 59.97 205 THR A N 1
ATOM 1590 C CA . THR A 1 205 ? 22.572 1.712 -12.839 1.00 59.97 205 THR A CA 1
ATOM 1591 C C . THR A 1 205 ? 21.348 0.903 -12.391 1.00 59.97 205 THR A C 1
ATOM 1593 O O . THR A 1 205 ? 21.106 0.772 -11.196 1.00 59.97 205 THR A O 1
ATOM 1596 N N . SER A 1 206 ? 20.622 0.294 -13.332 1.00 52.09 206 SER A N 1
ATOM 1597 C CA . SER A 1 206 ? 19.504 -0.619 -13.069 1.00 52.09 206 SER A CA 1
ATOM 1598 C C . SER A 1 206 ? 19.910 -1.886 -12.312 1.00 52.09 206 SER A C 1
ATOM 1600 O O . SER A 1 206 ? 19.222 -2.273 -11.376 1.00 52.09 206 SER A O 1
ATOM 1602 N N . GLU A 1 207 ? 21.018 -2.520 -12.686 1.00 57.09 207 GLU A N 1
ATOM 1603 C CA . GLU A 1 207 ? 21.510 -3.769 -12.089 1.00 57.09 207 GLU A CA 1
ATOM 1604 C C . GLU A 1 207 ? 22.059 -3.522 -10.686 1.00 57.09 207 GLU A C 1
ATOM 1606 O O . GLU A 1 207 ? 21.832 -4.311 -9.770 1.00 57.09 207 GLU A O 1
ATOM 1611 N N . PHE A 1 208 ? 22.709 -2.373 -10.493 1.00 71.31 208 PHE A N 1
ATOM 1612 C CA . PHE A 1 208 ? 23.130 -1.926 -9.173 1.00 71.31 208 PHE A CA 1
ATOM 1613 C C . PHE A 1 208 ? 21.926 -1.627 -8.266 1.00 71.31 208 PHE A C 1
ATOM 1615 O O . PHE A 1 208 ? 21.882 -2.106 -7.135 1.00 71.31 208 PHE A O 1
ATOM 1622 N N . ILE A 1 209 ? 20.923 -0.889 -8.760 1.00 68.56 209 ILE A N 1
ATOM 1623 C CA . ILE A 1 209 ? 19.704 -0.593 -7.990 1.00 68.56 209 ILE A CA 1
ATOM 1624 C C . ILE A 1 209 ? 18.946 -1.882 -7.648 1.00 68.56 209 ILE A C 1
ATOM 1626 O O . ILE A 1 209 ? 18.487 -2.018 -6.517 1.00 68.56 209 ILE A O 1
ATOM 1630 N N . ALA A 1 210 ? 18.850 -2.836 -8.577 1.00 60.03 210 ALA A N 1
ATOM 1631 C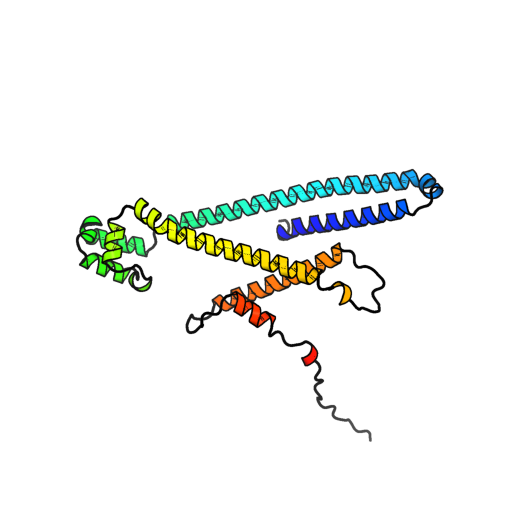 CA . ALA A 1 210 ? 18.209 -4.126 -8.332 1.00 60.03 210 ALA A CA 1
ATOM 1632 C C . ALA A 1 210 ? 18.935 -4.926 -7.240 1.00 60.03 210 ALA A C 1
ATOM 1634 O O . ALA A 1 210 ? 18.297 -5.373 -6.294 1.00 60.03 210 ALA A O 1
ATOM 1635 N N . ALA A 1 211 ? 20.268 -5.017 -7.295 1.00 67.06 211 ALA A N 1
ATOM 1636 C CA . ALA A 1 211 ? 21.050 -5.718 -6.275 1.00 67.06 211 ALA A CA 1
ATOM 1637 C C . ALA A 1 211 ? 20.933 -5.068 -4.884 1.00 67.06 211 ALA A C 1
ATOM 1639 O O . ALA A 1 211 ? 20.855 -5.762 -3.870 1.00 67.06 211 ALA A O 1
ATOM 1640 N N . VAL A 1 212 ? 20.887 -3.732 -4.828 1.00 73.06 212 VAL A N 1
ATOM 1641 C CA . VAL A 1 212 ? 20.650 -2.990 -3.582 1.00 73.06 212 VAL A CA 1
ATOM 1642 C C . VAL A 1 212 ? 19.238 -3.257 -3.055 1.00 73.06 212 VAL A C 1
ATOM 1644 O O . VAL A 1 212 ? 19.067 -3.528 -1.865 1.00 73.06 212 VAL A O 1
ATOM 1647 N N . PHE A 1 213 ? 18.229 -3.217 -3.927 1.00 74.69 213 PHE A N 1
ATOM 1648 C CA . PHE A 1 213 ? 16.841 -3.487 -3.559 1.00 74.69 213 PHE A CA 1
ATOM 1649 C C . PHE A 1 213 ? 16.650 -4.919 -3.040 1.00 74.69 213 PHE A C 1
ATOM 1651 O O . PHE A 1 213 ? 16.012 -5.108 -2.001 1.00 74.69 213 PHE A O 1
ATOM 1658 N N . ASP A 1 214 ? 17.248 -5.907 -3.705 1.00 67.56 214 ASP A N 1
ATOM 1659 C CA . ASP A 1 214 ? 17.202 -7.313 -3.300 1.00 67.56 214 ASP A CA 1
ATOM 1660 C C . ASP A 1 214 ? 17.872 -7.518 -1.936 1.00 67.56 214 ASP A C 1
ATOM 1662 O O . ASP A 1 214 ? 17.282 -8.132 -1.046 1.00 67.56 214 ASP A O 1
ATOM 1666 N N . TYR A 1 215 ? 19.050 -6.919 -1.719 1.00 78.06 215 TYR A N 1
ATOM 1667 C CA . TYR A 1 215 ? 19.765 -7.001 -0.443 1.00 78.06 215 TYR A CA 1
ATOM 1668 C C . TYR A 1 215 ? 18.936 -6.455 0.730 1.00 78.06 215 TYR A C 1
ATOM 1670 O O . TYR A 1 215 ? 18.807 -7.106 1.771 1.00 78.06 215 TYR A O 1
ATOM 1678 N N . PHE A 1 216 ? 18.339 -5.269 0.577 1.00 73.50 216 PHE A N 1
ATOM 1679 C CA . PHE A 1 216 ? 17.530 -4.677 1.645 1.00 73.50 216 PHE A CA 1
ATOM 1680 C C . PHE A 1 216 ? 16.195 -5.401 1.848 1.00 73.50 216 PHE A C 1
ATOM 1682 O O . PHE A 1 216 ? 15.745 -5.533 2.990 1.00 73.50 216 PHE A O 1
ATOM 1689 N N . SER A 1 217 ? 15.592 -5.923 0.779 1.00 66.81 217 SER A N 1
ATOM 1690 C CA . SER A 1 217 ? 14.380 -6.745 0.862 1.00 66.81 217 SER A CA 1
ATOM 1691 C C . SER A 1 217 ? 14.634 -8.042 1.632 1.00 66.81 217 SER A C 1
ATOM 1693 O O . SER A 1 217 ? 13.833 -8.427 2.487 1.00 66.81 217 SER A O 1
ATOM 1695 N N . GLU A 1 218 ? 15.778 -8.685 1.392 1.00 70.94 218 GLU A N 1
ATOM 1696 C CA . GLU A 1 218 ? 16.172 -9.905 2.094 1.00 70.94 218 GLU A CA 1
ATOM 1697 C C . GLU A 1 218 ? 16.468 -9.638 3.579 1.00 70.94 218 GLU A C 1
ATOM 1699 O O . GLU A 1 218 ? 16.008 -10.383 4.448 1.00 70.94 218 GLU A O 1
ATOM 1704 N N . GLN A 1 219 ? 17.156 -8.537 3.899 1.00 73.81 219 GLN A N 1
ATOM 1705 C CA . GLN A 1 219 ? 17.412 -8.149 5.291 1.00 73.81 219 GLN A CA 1
ATOM 1706 C C . GLN A 1 219 ? 16.127 -7.822 6.056 1.00 73.81 219 GLN A C 1
ATOM 1708 O O . GLN A 1 219 ? 15.962 -8.231 7.207 1.00 73.81 219 GLN A O 1
ATOM 1713 N N . TYR A 1 220 ? 15.178 -7.141 5.412 1.00 73.19 220 TYR A N 1
ATOM 1714 C CA . TYR A 1 220 ? 13.878 -6.864 6.014 1.00 73.19 220 TYR A CA 1
ATOM 1715 C C . TYR A 1 220 ? 13.084 -8.152 6.275 1.00 73.19 220 TYR A C 1
ATOM 1717 O O . TYR A 1 220 ? 12.509 -8.320 7.353 1.00 73.19 220 TYR A O 1
ATOM 1725 N N . ALA A 1 221 ? 13.089 -9.095 5.327 1.00 70.81 221 ALA A N 1
ATOM 1726 C CA . ALA A 1 221 ? 12.438 -10.391 5.498 1.00 70.81 221 ALA A CA 1
ATOM 1727 C C . ALA A 1 221 ? 13.040 -11.192 6.667 1.00 70.81 221 ALA A C 1
ATOM 1729 O O . ALA A 1 221 ? 12.294 -11.769 7.460 1.00 70.81 221 ALA A O 1
ATOM 1730 N N . ARG A 1 222 ? 14.372 -11.171 6.824 1.00 73.69 222 ARG A N 1
ATOM 1731 C CA . ARG A 1 222 ? 15.071 -11.813 7.950 1.00 73.69 222 ARG A CA 1
ATOM 1732 C C . ARG A 1 222 ? 14.725 -11.165 9.291 1.00 73.69 222 ARG A C 1
ATOM 1734 O O . ARG A 1 222 ? 14.340 -11.875 10.216 1.00 73.69 222 ARG A O 1
ATOM 1741 N N . ALA A 1 223 ? 14.777 -9.836 9.390 1.00 69.88 223 ALA A N 1
ATOM 1742 C CA . ALA A 1 223 ? 14.415 -9.118 10.615 1.00 69.88 223 ALA A CA 1
ATOM 1743 C C . ALA A 1 223 ? 12.955 -9.383 11.027 1.00 69.88 223 ALA A C 1
ATOM 1745 O O . ALA A 1 223 ? 12.653 -9.618 12.197 1.00 69.88 223 ALA A O 1
ATOM 1746 N N . LYS A 1 224 ? 12.045 -9.426 10.048 1.00 74.38 224 LYS A N 1
ATOM 1747 C CA . LYS A 1 224 ? 10.634 -9.757 10.271 1.00 74.38 224 LYS A CA 1
ATOM 1748 C C . LYS A 1 224 ? 10.430 -11.197 10.755 1.00 74.38 224 LYS A C 1
ATOM 1750 O O . LYS A 1 224 ? 9.563 -11.433 11.598 1.00 74.38 224 LYS A O 1
ATOM 1755 N N . ALA A 1 225 ? 11.205 -12.154 10.243 1.00 73.00 225 ALA A N 1
ATOM 1756 C CA . ALA A 1 225 ? 11.146 -13.546 10.684 1.00 73.00 225 ALA A CA 1
ATOM 1757 C C . ALA A 1 225 ? 11.589 -13.698 12.150 1.00 73.00 225 ALA A C 1
ATOM 1759 O O . ALA A 1 225 ? 10.899 -14.358 12.923 1.00 73.00 225 ALA A O 1
ATOM 1760 N N . VAL A 1 226 ? 12.663 -13.011 12.553 1.00 70.62 226 VAL A N 1
ATOM 1761 C CA . VAL A 1 226 ? 13.156 -13.007 13.944 1.00 70.62 226 VAL A CA 1
ATOM 1762 C C . VAL A 1 226 ? 12.130 -12.386 14.899 1.00 70.62 226 VAL A C 1
ATOM 1764 O O . VAL A 1 226 ? 11.798 -12.980 15.923 1.00 70.62 226 VAL A O 1
ATOM 1767 N N . LEU A 1 227 ? 11.532 -11.251 14.520 1.00 64.25 227 LEU A N 1
ATOM 1768 C CA . LEU A 1 227 ? 10.464 -10.609 15.301 1.00 64.25 227 LEU A CA 1
ATOM 1769 C C . LEU A 1 227 ? 9.220 -11.493 15.455 1.00 64.25 227 LEU A C 1
ATO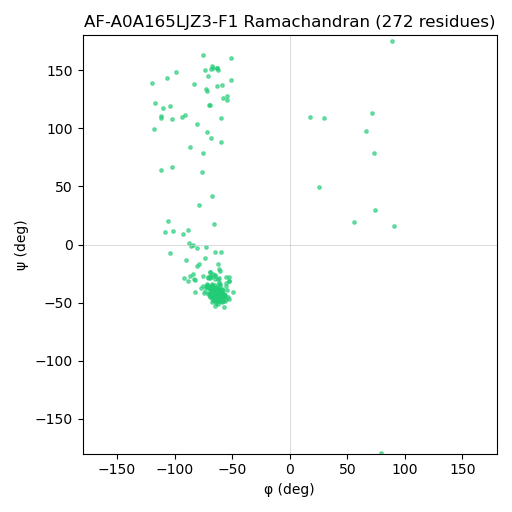M 1771 O O . LEU A 1 227 ? 8.558 -11.466 16.489 1.00 64.25 227 LEU A O 1
ATOM 1775 N N . SER A 1 228 ? 8.908 -12.302 14.441 1.00 67.44 228 SER A N 1
ATOM 1776 C CA . SER A 1 228 ? 7.790 -13.248 14.513 1.00 67.44 228 SER A CA 1
ATOM 1777 C C . SER A 1 228 ? 8.098 -14.419 15.462 1.00 67.44 228 SER A C 1
ATOM 1779 O O . SER A 1 228 ? 7.187 -14.956 16.085 1.00 67.44 228 SER A O 1
ATOM 1781 N N . GLN A 1 229 ? 9.373 -14.782 15.633 1.00 54.59 229 GLN A N 1
ATOM 1782 C CA . GLN A 1 229 ? 9.816 -15.897 16.473 1.00 54.59 229 GLN A CA 1
ATOM 1783 C C . GLN A 1 229 ? 9.942 -15.517 17.964 1.00 54.59 229 GLN A C 1
ATOM 1785 O O . GLN A 1 229 ? 9.681 -16.348 18.832 1.00 54.59 229 GLN A O 1
ATOM 1790 N N . GLU A 1 230 ? 10.241 -14.252 18.283 1.00 48.94 230 GLU A N 1
ATOM 1791 C CA . GLU A 1 230 ? 10.290 -13.739 19.667 1.00 48.94 230 GLU A CA 1
ATOM 1792 C C . GLU A 1 230 ? 8.917 -13.541 20.332 1.00 48.94 230 GLU A C 1
ATOM 1794 O O . GLU A 1 230 ? 8.844 -13.367 21.549 1.00 48.94 230 GLU A O 1
ATOM 1799 N N . SER A 1 231 ? 7.823 -13.606 19.568 1.00 49.66 231 SER A N 1
ATOM 1800 C CA . SER A 1 231 ? 6.456 -13.516 20.104 1.00 49.66 231 SER A CA 1
ATOM 1801 C C . SER A 1 231 ? 5.995 -14.769 20.875 1.00 49.66 231 SER A C 1
ATOM 1803 O O . SER A 1 231 ? 4.898 -14.778 21.427 1.00 49.66 231 SER A O 1
ATOM 1805 N N . HIS A 1 232 ? 6.837 -15.810 20.952 1.00 43.44 232 HIS A N 1
ATOM 1806 C CA . HIS A 1 232 ? 6.523 -17.107 21.565 1.00 43.44 232 HIS A CA 1
ATOM 1807 C C . HIS A 1 232 ? 7.220 -17.394 22.917 1.00 43.44 232 HIS A C 1
ATOM 1809 O O . HIS A 1 232 ? 7.136 -18.523 23.402 1.00 43.44 232 HIS A O 1
ATOM 1815 N N . LEU A 1 233 ? 7.879 -16.411 23.552 1.00 38.69 233 LEU A N 1
ATOM 1816 C CA . LEU A 1 233 ? 8.516 -16.574 24.875 1.00 38.69 233 LEU A CA 1
ATOM 1817 C C . LEU A 1 233 ? 7.744 -15.857 26.006 1.00 38.69 233 LEU A C 1
ATOM 1819 O O . LEU A 1 233 ? 7.214 -14.768 25.779 1.00 38.69 233 LEU A O 1
ATOM 1823 N N . PRO A 1 234 ? 7.676 -16.438 27.226 1.00 38.12 234 PRO A N 1
ATOM 1824 C CA . PRO A 1 234 ? 6.896 -15.884 28.330 1.00 38.12 234 PRO A CA 1
ATOM 1825 C C . PRO A 1 234 ? 7.512 -14.598 28.910 1.00 38.12 234 PRO A C 1
ATOM 1827 O O . PRO A 1 234 ? 8.726 -14.435 28.985 1.00 38.12 234 PRO A O 1
ATOM 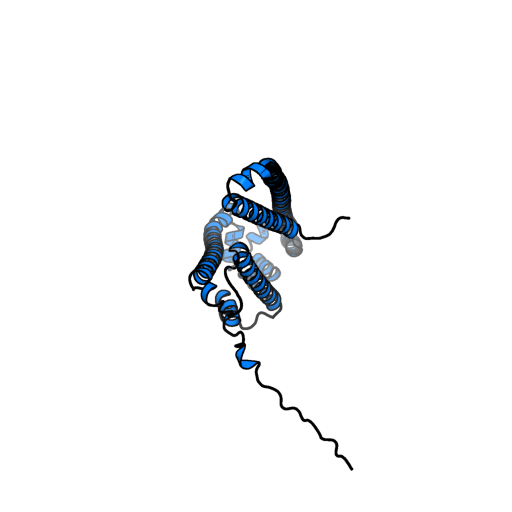1830 N N . VAL A 1 235 ? 6.624 -13.690 29.322 1.00 43.84 235 VAL A N 1
ATOM 1831 C CA . VAL A 1 235 ? 6.803 -12.240 29.564 1.00 43.84 235 VAL A CA 1
ATOM 1832 C C . VAL A 1 235 ? 7.491 -11.893 30.903 1.00 43.84 235 VAL A C 1
ATOM 1834 O O . VAL A 1 235 ? 7.182 -10.877 31.514 1.00 43.84 235 VAL A O 1
ATOM 1837 N N . GLN A 1 236 ? 8.432 -12.694 31.405 1.00 42.16 236 GLN A N 1
ATOM 1838 C CA . GLN A 1 236 ? 9.146 -12.344 32.643 1.00 42.16 236 GLN A CA 1
ATOM 1839 C C . GLN A 1 236 ? 10.610 -11.987 32.371 1.00 42.16 236 GLN A C 1
ATOM 1841 O O . GLN A 1 236 ? 11.378 -12.799 31.872 1.00 42.16 236 GLN A O 1
ATOM 1846 N N . ASP A 1 237 ? 10.927 -10.731 32.700 1.00 40.22 237 ASP A N 1
ATOM 1847 C CA . ASP A 1 237 ? 12.211 -10.030 32.614 1.00 40.22 237 ASP A CA 1
ATOM 1848 C C . ASP A 1 237 ? 12.698 -9.622 31.212 1.00 40.22 237 ASP A C 1
ATOM 1850 O O . ASP A 1 237 ? 13.637 -10.182 30.651 1.00 40.22 237 ASP A O 1
ATOM 1854 N N . ARG A 1 238 ? 12.133 -8.525 30.677 1.00 37.75 238 ARG A N 1
ATOM 1855 C CA . ARG A 1 238 ? 12.876 -7.641 29.759 1.00 37.75 238 ARG A CA 1
ATOM 1856 C C . ARG A 1 238 ? 13.020 -6.245 30.379 1.00 37.75 238 ARG A C 1
ATOM 1858 O O . ARG A 1 238 ? 11.997 -5.611 30.644 1.00 37.75 238 ARG A O 1
ATOM 1865 N N . PRO A 1 239 ? 14.246 -5.725 30.584 1.00 37.69 239 PRO A N 1
ATOM 1866 C CA . PRO A 1 239 ? 14.431 -4.291 30.764 1.00 37.69 239 PRO A CA 1
ATOM 1867 C C . PRO A 1 239 ? 13.997 -3.576 29.478 1.00 37.69 239 PRO A C 1
ATOM 1869 O O . PRO A 1 239 ? 14.051 -4.159 28.395 1.00 37.69 239 PRO A O 1
ATOM 1872 N N . ALA A 1 240 ? 13.551 -2.325 29.599 1.00 40.50 240 ALA A N 1
ATOM 1873 C CA . ALA A 1 240 ? 13.131 -1.489 28.480 1.00 40.50 240 ALA A CA 1
ATOM 1874 C C . ALA A 1 240 ? 14.281 -1.293 27.474 1.00 40.50 240 ALA A C 1
ATOM 1876 O O . ALA A 1 240 ? 15.062 -0.353 27.573 1.00 40.50 240 ALA A O 1
ATOM 1877 N N . GLN A 1 241 ? 14.394 -2.211 26.520 1.00 45.38 241 GLN A N 1
ATOM 1878 C CA . GLN A 1 241 ? 15.172 -2.054 25.303 1.00 45.38 241 GLN A CA 1
ATOM 1879 C C . GLN A 1 241 ? 14.177 -1.802 24.183 1.00 45.38 241 GLN A C 1
ATOM 1881 O O . GLN A 1 241 ? 13.261 -2.592 23.937 1.00 45.38 241 GLN A O 1
ATOM 1886 N N . THR A 1 242 ? 14.315 -0.647 23.553 1.00 56.44 242 THR A N 1
ATOM 1887 C CA . THR A 1 242 ? 13.479 -0.235 22.435 1.00 56.44 242 THR A CA 1
ATOM 1888 C C . THR A 1 242 ? 13.659 -1.200 21.258 1.00 56.44 242 THR A C 1
ATOM 1890 O O . THR A 1 242 ? 14.730 -1.767 21.066 1.00 56.44 242 THR A O 1
ATOM 1893 N N . LEU A 1 243 ? 12.624 -1.383 20.427 1.00 44.41 243 LEU A N 1
ATOM 1894 C CA . LEU A 1 243 ? 12.673 -2.219 19.208 1.00 44.41 243 LEU A CA 1
ATOM 1895 C C . LEU A 1 243 ? 13.844 -1.855 18.275 1.00 44.41 243 LEU A C 1
ATOM 1897 O O . LEU A 1 243 ? 14.355 -2.711 17.555 1.00 44.41 243 LEU A O 1
ATOM 1901 N N . ALA A 1 244 ? 14.286 -0.595 18.320 1.00 48.78 244 ALA A N 1
ATOM 1902 C CA . ALA A 1 244 ? 15.484 -0.127 17.639 1.00 48.78 244 ALA A CA 1
ATOM 1903 C C . ALA A 1 244 ? 16.763 -0.795 18.178 1.00 48.78 244 ALA A C 1
ATOM 1905 O O . ALA A 1 244 ? 17.599 -1.209 17.383 1.00 48.78 244 ALA A O 1
ATOM 1906 N N . ASP A 1 245 ? 16.891 -0.987 19.492 1.00 42.69 245 ASP A N 1
ATOM 1907 C CA . ASP A 1 245 ? 18.094 -1.539 20.130 1.00 42.69 245 ASP A CA 1
ATOM 1908 C C . ASP A 1 245 ? 18.273 -3.035 19.857 1.00 42.69 245 ASP A C 1
ATOM 1910 O O . ASP A 1 245 ? 19.394 -3.495 19.656 1.00 42.69 245 ASP A O 1
ATOM 1914 N N . LEU A 1 246 ? 17.177 -3.796 19.774 1.00 47.16 246 LEU A N 1
ATOM 1915 C CA . LEU A 1 246 ? 17.197 -5.228 19.433 1.00 47.16 246 LEU A CA 1
ATOM 1916 C C . LEU A 1 246 ? 17.632 -5.472 17.981 1.00 47.16 246 LEU A C 1
ATOM 1918 O O . LEU A 1 246 ? 18.417 -6.383 17.704 1.00 47.16 246 LEU A O 1
ATOM 1922 N N . VAL A 1 247 ? 17.162 -4.620 17.065 1.00 50.38 247 VAL A N 1
ATOM 1923 C CA . VAL A 1 247 ? 17.552 -4.637 15.649 1.00 50.38 247 VAL A CA 1
ATOM 1924 C C . VAL A 1 247 ? 19.005 -4.180 15.486 1.00 50.38 247 VAL A C 1
ATOM 1926 O O . VAL A 1 247 ? 19.764 -4.808 14.750 1.00 50.38 247 VAL A O 1
ATOM 1929 N N . VAL A 1 248 ? 19.420 -3.141 16.215 1.00 50.53 248 VAL A N 1
ATOM 1930 C CA . VAL A 1 248 ? 20.797 -2.624 16.236 1.00 50.53 248 VAL A CA 1
ATOM 1931 C C . VAL A 1 248 ? 21.777 -3.655 16.812 1.00 50.53 248 VAL A C 1
ATOM 1933 O O . VAL A 1 248 ? 22.815 -3.898 16.202 1.00 50.53 248 VAL A O 1
ATOM 1936 N N . TRP A 1 249 ? 21.448 -4.332 17.916 1.00 43.16 249 TRP A N 1
ATOM 1937 C CA . TRP A 1 249 ? 22.326 -5.335 18.531 1.00 43.16 249 TRP A CA 1
ATOM 1938 C C . TRP A 1 249 ? 22.551 -6.546 17.615 1.00 43.16 249 TRP A C 1
ATOM 1940 O O . TRP A 1 249 ? 23.700 -6.943 17.422 1.00 43.16 249 TRP A O 1
ATOM 1950 N N . HIS A 1 250 ? 21.502 -7.073 16.969 1.00 50.81 250 HIS A N 1
ATOM 1951 C CA . HIS A 1 250 ? 21.623 -8.199 16.027 1.00 50.81 250 HIS A CA 1
ATOM 1952 C C . HIS A 1 250 ? 22.313 -7.825 14.702 1.00 50.81 250 HIS A C 1
ATOM 1954 O O . HIS A 1 250 ? 22.966 -8.672 14.096 1.00 50.81 250 HIS A O 1
ATOM 1960 N N . LEU A 1 251 ? 22.211 -6.568 14.250 1.00 45.53 251 LEU A N 1
ATOM 1961 C CA . LEU A 1 251 ? 22.944 -6.073 13.075 1.00 45.53 251 LEU A CA 1
ATOM 1962 C C . LEU A 1 251 ? 24.432 -5.811 13.364 1.00 45.53 251 LEU A C 1
ATOM 1964 O O . LEU A 1 251 ? 25.244 -5.901 12.446 1.00 45.53 251 LEU A O 1
ATOM 1968 N N . ILE A 1 252 ? 24.793 -5.505 14.615 1.00 44.19 252 ILE A N 1
ATOM 1969 C CA . ILE A 1 252 ? 26.176 -5.221 15.037 1.00 44.19 252 ILE A CA 1
ATOM 1970 C C . ILE A 1 252 ? 26.940 -6.491 15.451 1.00 44.19 252 ILE A C 1
ATOM 1972 O O . ILE A 1 252 ? 28.150 -6.551 15.257 1.00 44.19 252 ILE A O 1
ATOM 1976 N N . THR A 1 253 ? 26.273 -7.515 15.998 1.00 44.03 253 THR A N 1
ATOM 1977 C CA . THR A 1 253 ? 26.932 -8.742 16.510 1.00 44.03 253 THR A CA 1
ATOM 1978 C C . THR A 1 253 ? 27.046 -9.891 15.504 1.00 44.03 253 THR A C 1
ATOM 1980 O O . THR A 1 253 ? 27.477 -10.985 15.874 1.00 44.03 253 THR A O 1
ATOM 1983 N N . ALA A 1 254 ? 26.726 -9.672 14.224 1.00 42.47 254 ALA A N 1
ATOM 1984 C CA . ALA A 1 254 ? 27.051 -10.651 13.189 1.00 42.47 254 ALA A CA 1
ATOM 1985 C C . ALA A 1 254 ? 28.576 -10.911 13.185 1.00 42.47 254 ALA A C 1
ATOM 1987 O O . ALA A 1 254 ? 29.347 -9.951 13.110 1.00 42.47 254 ALA A O 1
ATOM 1988 N N . PRO A 1 255 ? 29.033 -12.174 13.295 1.00 39.19 255 PRO A N 1
ATOM 1989 C CA . PRO A 1 255 ? 30.455 -12.472 13.395 1.00 39.19 255 PRO A CA 1
ATOM 1990 C C . PRO A 1 255 ? 31.185 -12.037 12.121 1.00 39.19 255 PRO A C 1
ATOM 1992 O O . PRO A 1 255 ? 30.711 -12.264 11.005 1.00 39.19 255 PRO A O 1
ATOM 1995 N N . ASP A 1 256 ? 32.349 -11.415 12.309 1.00 42.19 256 ASP A N 1
ATOM 1996 C CA . ASP A 1 256 ? 33.252 -10.999 11.240 1.00 42.19 256 ASP A CA 1
ATOM 1997 C C . ASP A 1 256 ? 33.586 -12.211 10.337 1.00 42.19 256 ASP A C 1
ATOM 1999 O O . ASP A 1 256 ? 34.020 -13.253 10.846 1.00 42.19 256 ASP A O 1
ATOM 2003 N N . PRO A 1 257 ? 33.416 -12.128 9.001 1.00 46.06 257 PRO A N 1
ATOM 2004 C CA . PRO A 1 257 ? 33.783 -13.208 8.080 1.00 46.06 257 PRO A CA 1
ATOM 2005 C C . PRO A 1 257 ? 35.279 -13.588 8.116 1.00 46.06 257 PRO A C 1
ATOM 2007 O O . PRO A 1 257 ? 35.672 -14.572 7.483 1.00 46.06 257 PRO A O 1
ATOM 2010 N N . ALA A 1 258 ? 36.121 -12.857 8.855 1.00 42.22 258 ALA A N 1
ATOM 2011 C CA . ALA A 1 258 ? 37.507 -13.228 9.125 1.00 42.22 258 ALA A CA 1
ATOM 2012 C C . ALA A 1 258 ? 37.676 -14.454 10.053 1.00 42.22 258 ALA A C 1
ATOM 2014 O O . ALA A 1 258 ? 38.698 -15.136 9.950 1.00 42.22 258 ALA A O 1
ATOM 2015 N N . ASP A 1 259 ? 36.692 -14.795 10.895 1.00 39.88 259 ASP A N 1
ATOM 2016 C CA . ASP A 1 259 ? 36.840 -15.867 11.901 1.00 39.88 259 ASP A CA 1
ATOM 2017 C C . ASP A 1 259 ? 36.520 -17.286 11.377 1.00 39.88 259 ASP A C 1
ATOM 2019 O O . ASP A 1 259 ? 36.706 -18.288 12.066 1.00 39.88 259 ASP A O 1
ATOM 2023 N N . LEU A 1 260 ? 36.122 -17.411 10.103 1.00 43.69 260 LEU A N 1
ATOM 2024 C CA . LEU A 1 260 ? 35.891 -18.699 9.430 1.00 43.69 260 LEU A CA 1
ATOM 2025 C C . LEU A 1 260 ? 37.146 -19.293 8.758 1.00 43.69 260 LEU A C 1
ATOM 2027 O O . LEU A 1 260 ? 37.051 -20.266 8.009 1.00 43.69 260 LEU A O 1
ATOM 2031 N N . ARG A 1 261 ? 38.348 -18.766 9.040 1.00 42.00 261 ARG A N 1
ATOM 2032 C CA . ARG A 1 261 ? 39.626 -19.366 8.604 1.00 42.00 261 ARG A CA 1
ATOM 2033 C C . ARG A 1 261 ? 40.450 -19.911 9.771 1.00 42.00 261 ARG A C 1
ATOM 2035 O O . ARG A 1 261 ? 41.584 -19.494 9.986 1.00 42.00 261 ARG A O 1
ATOM 2042 N N . ARG A 1 262 ? 39.942 -20.927 10.470 1.00 38.31 262 ARG A N 1
ATOM 2043 C CA . ARG A 1 262 ? 40.817 -21.919 11.119 1.00 38.31 262 ARG A CA 1
ATOM 2044 C C . ARG A 1 262 ? 40.661 -23.264 10.416 1.00 38.31 262 ARG A C 1
ATOM 2046 O O . ARG A 1 262 ? 39.619 -23.895 10.569 1.00 38.31 262 ARG A O 1
ATOM 2053 N N . PRO A 1 263 ? 41.663 -23.730 9.654 1.00 36.06 263 PRO A N 1
ATOM 2054 C CA . PRO A 1 263 ? 41.651 -25.093 9.157 1.00 36.06 263 PRO A CA 1
ATOM 2055 C C . PRO A 1 263 ? 41.844 -26.053 10.334 1.00 36.06 263 PRO A C 1
ATOM 2057 O O . PRO A 1 263 ? 42.850 -26.016 11.043 1.00 36.06 263 PRO A O 1
ATOM 2060 N N . SER A 1 264 ? 40.854 -26.914 10.536 1.00 38.44 264 SER A N 1
ATOM 2061 C CA . SER A 1 264 ? 40.913 -28.070 11.420 1.00 38.44 264 SER A CA 1
ATOM 2062 C C . SER A 1 264 ? 42.043 -28.995 10.954 1.00 38.44 264 SER A C 1
ATOM 2064 O O . SER A 1 264 ? 41.933 -29.642 9.914 1.00 38.44 264 SER A O 1
ATOM 2066 N N . GLN A 1 265 ? 43.144 -29.073 11.705 1.00 43.25 265 GLN A N 1
ATOM 2067 C CA . GLN A 1 265 ? 44.083 -30.185 11.572 1.00 43.25 265 GLN A CA 1
ATOM 2068 C C . GLN A 1 265 ? 43.426 -31.432 12.169 1.00 43.25 265 GLN A C 1
ATOM 2070 O O . GLN A 1 265 ? 43.449 -31.641 13.379 1.00 43.25 265 GLN A O 1
ATOM 2075 N N . ILE A 1 266 ? 42.825 -32.256 11.311 1.00 39.31 266 ILE A N 1
ATOM 2076 C CA . ILE A 1 266 ? 42.436 -33.627 11.638 1.00 39.31 266 ILE A CA 1
ATOM 2077 C C . ILE A 1 266 ? 43.318 -34.566 10.811 1.00 39.31 266 ILE A C 1
ATOM 2079 O O . ILE A 1 266 ? 43.242 -34.606 9.588 1.00 39.31 266 ILE A O 1
ATOM 2083 N N . CYS A 1 267 ? 44.194 -35.257 11.542 1.00 42.34 267 CYS A N 1
ATOM 2084 C CA . CYS A 1 267 ? 44.796 -36.567 11.305 1.00 42.34 267 CYS A CA 1
ATOM 2085 C C . CYS A 1 267 ? 44.734 -37.148 9.879 1.00 42.34 267 CYS A C 1
ATOM 2087 O O . CYS A 1 267 ? 43.712 -37.689 9.466 1.00 42.34 267 CYS A O 1
ATOM 2089 N N . GLN A 1 268 ? 45.889 -37.208 9.207 1.00 35.22 268 GLN A N 1
ATOM 2090 C CA . GLN A 1 268 ? 46.167 -38.274 8.243 1.00 35.22 268 GLN A CA 1
ATOM 2091 C C . GLN A 1 268 ? 47.102 -39.301 8.884 1.00 35.22 268 GLN A C 1
ATOM 2093 O O . GLN A 1 268 ? 48.287 -39.054 9.109 1.00 35.22 268 GLN A O 1
ATOM 2098 N N . THR A 1 269 ? 46.540 -40.463 9.196 1.00 46.06 269 THR A N 1
ATOM 2099 C CA . THR A 1 269 ? 47.274 -41.696 9.471 1.00 46.06 269 THR A CA 1
ATOM 2100 C C . THR A 1 269 ? 47.873 -42.242 8.173 1.00 46.06 269 THR A C 1
ATOM 2102 O O . THR A 1 269 ? 47.186 -42.348 7.158 1.00 46.06 269 THR A O 1
ATOM 2105 N N . LYS A 1 270 ? 49.161 -42.595 8.236 1.00 46.03 270 LYS A N 1
ATOM 2106 C CA . LYS A 1 270 ? 49.943 -43.321 7.219 1.00 46.03 270 LYS A CA 1
ATOM 2107 C C . LYS A 1 270 ? 49.266 -44.618 6.747 1.00 46.03 270 LYS A C 1
ATOM 2109 O O . LYS A 1 270 ? 48.589 -45.268 7.543 1.00 46.03 270 LYS A O 1
ATOM 2114 N N . PRO A 1 271 ? 49.683 -45.117 5.572 1.00 50.53 271 PRO A N 1
ATOM 2115 C CA . PRO A 1 271 ? 50.062 -46.522 5.462 1.00 50.53 271 PRO A CA 1
ATOM 2116 C C . PRO A 1 271 ? 51.532 -46.692 5.026 1.00 50.53 271 PRO A C 1
ATOM 2118 O O . PRO A 1 271 ? 52.041 -45.955 4.182 1.00 50.53 271 PRO A O 1
ATOM 2121 N N . SER A 1 272 ? 52.216 -47.655 5.652 1.00 44.94 272 SER A N 1
ATOM 2122 C CA . SER A 1 272 ? 53.581 -48.106 5.329 1.00 44.94 272 SER A CA 1
ATOM 2123 C C . SER A 1 272 ? 53.654 -48.814 3.974 1.00 44.94 272 SER A C 1
ATOM 2125 O O . SER A 1 272 ? 52.693 -49.495 3.612 1.00 44.94 272 SER A O 1
ATOM 2127 N N . PRO A 1 273 ? 54.816 -48.808 3.301 1.00 61.03 273 PRO A N 1
ATOM 2128 C CA . PRO A 1 273 ? 55.196 -49.878 2.395 1.00 61.03 273 PRO A CA 1
ATOM 2129 C C . PRO A 1 273 ? 56.159 -50.872 3.069 1.00 61.03 273 PRO A C 1
ATOM 2131 O O . PRO A 1 273 ? 56.935 -50.507 3.956 1.00 61.03 273 PRO A O 1
ATOM 2134 N N . VAL A 1 274 ? 56.040 -52.127 2.631 1.00 60.03 274 VAL A N 1
ATOM 2135 C CA . VAL A 1 274 ? 57.006 -53.229 2.789 1.00 60.03 274 VAL A CA 1
ATOM 2136 C C . VAL A 1 274 ? 58.240 -52.953 1.937 1.00 60.03 274 VAL A C 1
ATOM 2138 O O . VAL A 1 274 ? 58.054 -52.391 0.832 1.00 60.03 274 VAL A O 1
#

Mean predicted aligned error: 19.2 Å

Organism: NCBI:txid1314781

Solvent-accessible surface area (backbone atoms only — not comparable to full-atom values): 16343 Å² total; per-residue (Å²): 133,87,70,91,68,52,72,69,54,51,42,51,53,46,51,54,51,48,54,51,51,50,50,56,44,50,52,51,49,53,53,54,70,75,48,56,70,69,62,47,62,80,40,42,67,64,50,51,53,50,52,51,49,48,53,55,51,51,56,51,50,53,49,54,44,52,54,38,50,53,54,51,53,53,50,52,51,52,52,50,48,53,52,51,49,51,51,48,48,60,72,67,51,76,48,74,64,56,56,52,48,50,54,57,34,51,78,58,70,27,68,71,50,39,74,74,31,70,69,54,47,52,56,50,35,68,71,70,48,34,74,78,72,66,61,64,53,75,67,51,46,54,47,59,74,70,47,52,72,70,55,56,50,56,64,44,46,58,60,51,50,52,53,51,51,50,55,50,46,54,53,50,49,55,50,49,58,50,51,51,52,51,47,47,54,62,68,60,51,49,79,67,70,64,75,54,97,80,69,82,73,80,79,54,69,66,59,53,50,47,53,52,51,51,52,54,52,51,50,50,53,52,56,51,50,53,60,64,60,64,74,77,62,82,96,76,87,77,78,98,67,54,75,65,53,60,54,49,51,61,68,66,66,59,77,64,83,78,75,79,75,70,84,79,88,72,85,84,80,83,81,86,84,135

Radius of gyration: 32.78 Å; Cα contacts (8 Å, |Δi|>4): 60; chains: 1; bounding box: 90×67×93 Å

Sequence (274 aa):
MPDGRSIEGRLQTVLDRVARAVDDCGNSLNKYRNTGGLVKFFKSGDWEDKFTGHAKRFDGLKQDLRDAIAIRSARTVENVSRKLDAIYDMISTKTNQEAELAVAVDSRGGIAACVSNSATIRELMERTDDAKKGAGTVAQVLHDVRASLSELLDENRMAYTVLLEARKNEITDAIRGSEERLRDALEVRAYMRVKDSKWSMNVGTSEFIAAVFDYFSEQYARAKAVLSQESHLPVQDRPAQTLADLVVWHLITAPDPADLRRPSQICQTKPSPV

Foldsee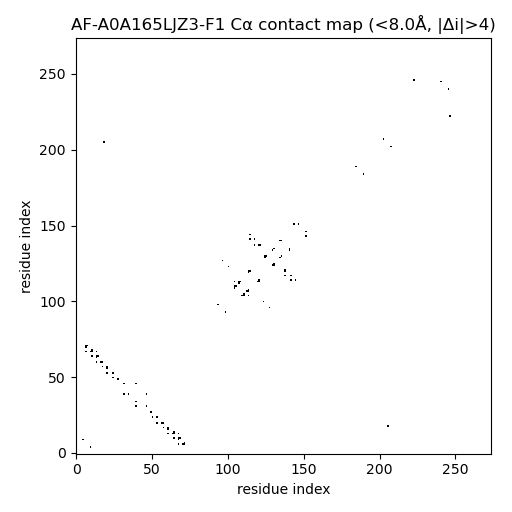k 3Di:
DDDPPDLVVQLVVLVVLVVVLVVQVVVLVVVLVPDDPVVCVVCVVVSVVSVVVSVVSVVVSVVSNVVSVVVVVVVVVVVVVVVVVVVVCVVPDQDPLNVVVQVLQVVQVHDVNCLVDLVSLVVNCVSVVCVVVCVDDSVSVSVVSPDDPVVVCVVCVVVVVVVVVVVVVVVVVVVVVVVVVVVCCVVVPVVVVPPDVPPDDDDDPVVVVVVVVVVVVVLVVVLVVVVVVVVPDDDPDDDDDDPVNVSVVVVVPDDDPVVPPDDDPDDDDDDDDD